Protein AF-G0P1B8-F1 (afdb_monomer_lite)

InterPro domains:
  IPR001841 Zinc finger, RING-type [PF14634] (187-234)
  IPR001841 Zinc finger, RING-type [PS50089] (188-234)
  IPR013083 Zinc finger, RING/FYVE/PHD-type [G3DSA:3.30.40.10] (179-258)

Sequence (269 aa):
MNDTPPFCQSALISSYKNMYILKHERLFRGLKIELKRKKIQNQNAHFECCYTTSMKLLFYVTQSLTHLSVAREEELKRHSIDLDMSCWASYTTKNFKARMETAESEARIAKEAIEADQARVRAEGKREDDLRCWREAQQAEEEAVMRMESVFEQHGALVDRVKKAKDRVREARIDSRRRGPVRSVFKCQICFKKYDFDKENMKPKCLTNCGHICCEKCVKKMTVVDVVECPYCREEIDCPVSYQLKRTGDEDSDTESEGEQEGEGFNSR

Organism: Caenorhabditis brenneri (NCBI:txid135651)

Secondary structure (DSSP, 8-state):
---PPPP-HHHHHHHHHHHHHHHHHHHHHHHHHHHHHHTTT-TTHHHHHHHHHHHHHHHHHHHHHHHHHHHHHHHHHHT-----HHHHHHHHHHHHHHHHHHHHHHHHHHHHHHHHHHHHHHHHHHHHHHHHHHHHHHHHHHHHHHHHHHHHHHHHHHHHHHHHHHHHHHHHHHHHHHT-S--TTSB-TTT-PBP-SSSGGG-EEE-TTT--EEEHHHHHHH-BTTBEE-TTT--EES-------------------------------

Radius of gyration: 62.78 Å; chains: 1; bounding box: 131×50×158 Å

Structure (mmCIF, N/CA/C/O backbone):
data_AF-G0P1B8-F1
#
_entry.id   AF-G0P1B8-F1
#
loop_
_atom_site.group_PDB
_atom_site.id
_atom_site.type_symbol
_atom_site.label_atom_id
_atom_site.label_alt_id
_atom_site.label_comp_id
_atom_site.label_asym_id
_atom_site.label_entity_id
_atom_site.label_seq_id
_atom_site.pdbx_PDB_ins_code
_atom_site.Cartn_x
_atom_site.Cartn_y
_atom_site.Cartn_z
_atom_site.occupancy
_atom_site.B_iso_or_equiv
_atom_site.auth_seq_id
_atom_site.auth_comp_id
_atom_site.auth_asym_id
_atom_site.auth_atom_id
_atom_site.pdbx_PDB_model_num
ATOM 1 N N . MET A 1 1 ? 79.569 18.085 -62.469 1.00 34.94 1 MET A N 1
ATOM 2 C CA . MET A 1 1 ? 78.732 19.298 -62.583 1.00 34.94 1 MET A CA 1
ATOM 3 C C . MET A 1 1 ? 77.288 18.851 -62.478 1.00 34.94 1 MET A C 1
ATOM 5 O O . MET A 1 1 ? 76.986 17.765 -62.941 1.00 34.94 1 MET A O 1
ATOM 9 N N . ASN A 1 2 ? 76.499 19.607 -61.725 1.00 37.81 2 ASN A N 1
ATOM 10 C CA . ASN A 1 2 ? 75.388 19.135 -60.899 1.00 37.81 2 ASN A CA 1
ATOM 11 C C . ASN A 1 2 ? 74.120 18.742 -61.669 1.00 37.81 2 ASN A C 1
ATOM 13 O O . ASN A 1 2 ? 73.559 19.574 -62.375 1.00 37.81 2 ASN A O 1
ATOM 17 N N . ASP A 1 3 ? 73.627 17.535 -61.392 1.00 38.59 3 ASP A N 1
ATOM 18 C CA . ASP A 1 3 ? 72.265 17.094 -61.687 1.00 38.59 3 ASP A CA 1
ATOM 19 C C . ASP A 1 3 ? 71.375 17.328 -60.457 1.00 38.59 3 ASP A C 1
ATOM 21 O O . ASP A 1 3 ? 71.548 16.703 -59.408 1.00 38.59 3 ASP A O 1
ATOM 25 N N . THR A 1 4 ? 70.418 18.247 -60.575 1.00 45.44 4 THR A N 1
ATOM 26 C CA . THR A 1 4 ? 69.332 18.455 -59.606 1.00 45.44 4 THR A CA 1
ATOM 27 C C . THR A 1 4 ? 68.046 17.782 -60.107 1.00 45.44 4 THR A C 1
ATOM 29 O O . THR A 1 4 ? 67.665 17.998 -61.258 1.00 45.44 4 THR A O 1
ATOM 32 N N . PRO A 1 5 ? 67.337 16.993 -59.273 1.00 50.31 5 PRO A N 1
ATOM 33 C CA . PRO A 1 5 ? 66.129 16.280 -59.682 1.00 50.31 5 PRO A CA 1
ATOM 34 C C . PRO A 1 5 ? 64.883 17.188 -59.708 1.00 50.31 5 PRO A C 1
ATOM 36 O O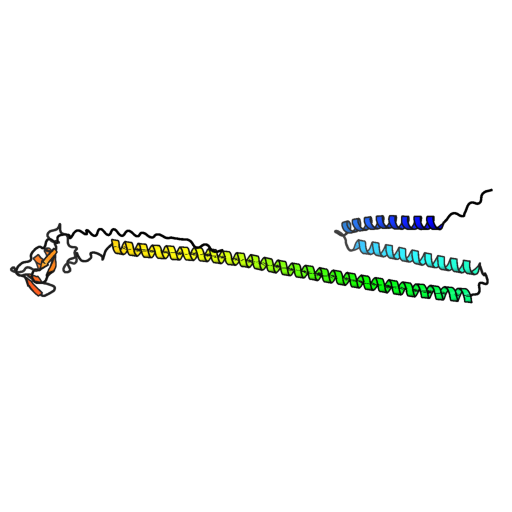 . PRO A 1 5 ? 64.826 18.196 -58.995 1.00 50.31 5 PRO A O 1
ATOM 39 N N . PRO A 1 6 ? 63.856 16.833 -60.504 1.00 50.31 6 PRO A N 1
ATOM 40 C CA . PRO A 1 6 ? 62.679 17.665 -60.708 1.00 50.31 6 PRO A CA 1
ATOM 41 C C . PRO A 1 6 ? 61.796 17.710 -59.454 1.00 50.31 6 PRO A C 1
ATOM 43 O O . PRO A 1 6 ? 61.393 16.692 -58.892 1.00 50.31 6 PRO A O 1
ATOM 46 N N . PHE A 1 7 ? 61.489 18.936 -59.032 1.00 49.06 7 PHE A N 1
ATOM 47 C CA . PHE A 1 7 ? 60.631 19.267 -57.900 1.00 49.06 7 PHE A CA 1
ATOM 48 C C . PHE A 1 7 ? 59.217 18.673 -58.043 1.00 49.06 7 PHE A C 1
ATOM 50 O O . PHE A 1 7 ? 58.539 18.824 -59.060 1.00 49.06 7 PHE A O 1
ATOM 57 N N . CYS A 1 8 ? 58.754 18.031 -56.972 1.00 53.00 8 CYS A N 1
ATOM 58 C CA . CYS A 1 8 ? 57.487 17.313 -56.877 1.00 53.00 8 CYS A CA 1
ATOM 59 C C . CYS A 1 8 ? 56.292 18.285 -56.719 1.00 53.00 8 CYS A C 1
ATOM 61 O O . CYS A 1 8 ? 55.939 18.688 -55.610 1.00 53.00 8 CYS A O 1
ATOM 63 N N . GLN A 1 9 ? 55.640 18.663 -57.825 1.00 51.16 9 GLN A N 1
ATOM 64 C CA . GLN A 1 9 ? 54.434 19.516 -57.822 1.00 51.16 9 GLN A CA 1
ATOM 65 C C . GLN A 1 9 ? 53.212 18.868 -57.132 1.00 51.16 9 GLN A C 1
ATOM 67 O O . GLN A 1 9 ? 52.293 19.568 -56.703 1.00 51.16 9 GLN A O 1
ATOM 72 N N . SER A 1 10 ? 53.199 17.543 -56.957 1.00 53.72 10 SER A N 1
ATOM 73 C CA . SER A 1 10 ? 52.089 16.809 -56.328 1.00 53.72 10 SER A CA 1
ATOM 74 C C . SER A 1 10 ? 51.940 17.102 -54.828 1.00 53.72 10 SER A C 1
ATOM 76 O O . SER A 1 10 ? 50.817 17.166 -54.319 1.00 53.72 10 SER A O 1
ATOM 78 N N . ALA A 1 11 ? 53.047 17.361 -54.123 1.00 55.00 11 ALA A N 1
ATOM 79 C CA . ALA A 1 11 ? 53.038 17.664 -52.692 1.00 55.00 11 ALA A CA 1
ATOM 80 C C . ALA A 1 11 ? 52.443 19.053 -52.392 1.00 55.00 11 ALA A C 1
ATOM 82 O O . ALA A 1 11 ? 51.684 19.216 -51.434 1.00 55.00 11 ALA A O 1
ATOM 83 N N . LEU A 1 12 ? 52.710 20.040 -53.254 1.00 55.81 12 LEU A N 1
ATOM 84 C CA . LEU A 1 12 ? 52.138 21.386 -53.139 1.00 55.81 12 LEU A CA 1
ATOM 85 C C . LEU A 1 12 ? 50.623 21.380 -53.383 1.00 55.81 12 LEU A C 1
ATOM 87 O O . LEU A 1 12 ? 49.881 21.998 -52.623 1.00 55.81 12 LEU A O 1
ATOM 91 N N . ILE A 1 13 ? 50.138 20.617 -54.368 1.00 59.34 13 ILE A N 1
ATOM 92 C CA . ILE A 1 13 ? 48.698 20.515 -54.665 1.00 59.34 13 ILE A CA 1
ATOM 93 C C . ILE A 1 13 ? 47.938 19.815 -53.525 1.00 59.34 13 ILE A C 1
ATOM 95 O O . ILE A 1 13 ? 46.827 20.225 -53.178 1.00 59.34 13 ILE A O 1
ATOM 99 N N . SER A 1 14 ? 48.537 18.796 -52.901 1.00 60.66 14 SER A N 1
ATOM 100 C CA . SER A 1 14 ? 47.944 18.096 -51.752 1.00 60.66 14 SER A CA 1
ATOM 101 C C . SER A 1 14 ? 47.867 18.991 -50.504 1.00 60.66 14 SER A C 1
ATOM 103 O O . SER A 1 14 ? 46.827 19.070 -49.845 1.00 60.66 14 SER A O 1
ATOM 105 N N . SER A 1 15 ? 48.928 19.760 -50.236 1.00 63.50 15 SER A N 1
ATOM 106 C CA . SER A 1 15 ? 48.966 20.728 -49.132 1.00 63.50 15 SER A CA 1
ATOM 107 C C . SER A 1 15 ? 47.925 21.846 -49.303 1.00 63.50 15 SER A C 1
ATOM 109 O O . SER A 1 15 ? 47.177 22.155 -48.371 1.00 63.50 15 SER A O 1
ATOM 111 N N . TYR A 1 16 ? 47.775 22.383 -50.521 1.00 55.84 16 TYR A N 1
ATOM 112 C CA . TYR A 1 16 ? 46.766 23.406 -50.815 1.00 55.84 16 TYR A CA 1
ATOM 113 C C . TYR A 1 16 ? 45.327 22.890 -50.678 1.00 55.84 16 TYR A C 1
ATOM 115 O O . TYR A 1 16 ? 44.480 23.608 -50.143 1.00 55.84 16 TYR A O 1
ATOM 123 N N . LYS A 1 17 ? 45.041 21.646 -51.093 1.00 65.12 17 LYS A N 1
ATOM 124 C CA . LYS A 1 17 ? 43.711 21.032 -50.922 1.00 65.12 17 LYS A CA 1
ATOM 125 C C . LYS A 1 17 ? 43.348 20.854 -49.448 1.00 65.12 17 LYS A C 1
ATOM 127 O O . LYS A 1 17 ? 42.253 21.243 -49.045 1.00 65.12 17 LYS A O 1
ATOM 132 N N . ASN A 1 18 ? 44.273 20.352 -48.633 1.00 61.59 18 ASN A N 1
ATOM 133 C CA . ASN A 1 18 ? 44.024 20.142 -47.205 1.00 61.59 18 ASN A CA 1
ATOM 134 C C . ASN A 1 18 ? 43.862 21.463 -46.442 1.00 61.59 18 ASN A C 1
ATOM 136 O O . ASN A 1 18 ? 42.985 21.577 -45.585 1.00 61.59 18 ASN A O 1
ATOM 140 N N . MET A 1 19 ? 44.627 22.497 -46.802 1.00 71.62 19 MET A N 1
ATOM 141 C CA . MET A 1 19 ? 44.456 23.830 -46.221 1.00 71.62 19 MET A CA 1
ATOM 142 C C . MET A 1 19 ? 43.086 24.440 -46.573 1.00 71.62 19 MET A C 1
ATOM 144 O O . MET A 1 19 ? 42.441 25.036 -45.707 1.00 71.62 19 MET A O 1
ATOM 148 N N . TYR A 1 20 ? 42.610 24.266 -47.813 1.00 57.66 20 TYR A N 1
ATOM 149 C CA . TYR A 1 20 ? 41.294 24.760 -48.235 1.00 57.66 20 TYR A CA 1
ATOM 150 C C . TYR A 1 20 ? 40.147 24.040 -47.515 1.00 57.66 20 TYR A C 1
ATOM 152 O O . TYR A 1 20 ? 39.219 24.692 -47.033 1.00 57.66 20 TYR A O 1
ATOM 160 N N . ILE A 1 21 ? 40.239 22.715 -47.367 1.00 65.56 21 ILE A N 1
ATOM 161 C CA . ILE A 1 21 ? 39.228 21.902 -46.674 1.00 65.56 21 ILE A CA 1
ATOM 162 C C . ILE A 1 21 ? 39.138 22.295 -45.193 1.00 65.56 21 ILE A C 1
ATOM 164 O O . ILE A 1 21 ? 38.051 22.587 -44.694 1.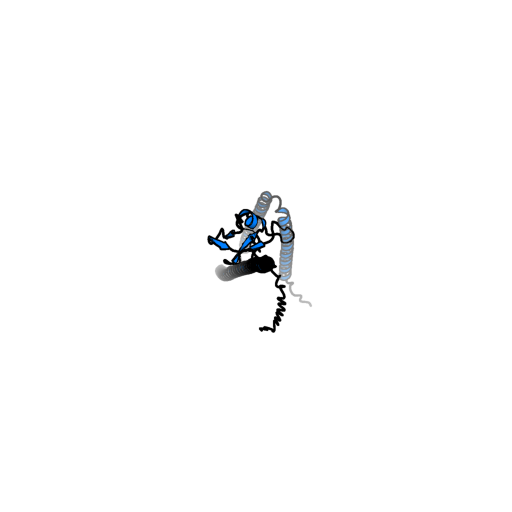00 65.56 21 ILE A O 1
ATOM 168 N N . LEU A 1 22 ? 40.276 22.417 -44.502 1.00 63.75 22 LEU A N 1
ATOM 169 C CA . LEU A 1 22 ? 40.301 22.774 -43.079 1.00 63.75 22 LEU A CA 1
ATOM 170 C C . LEU A 1 22 ? 39.828 24.212 -42.814 1.00 63.75 22 LEU A C 1
ATOM 172 O O . LEU A 1 22 ? 39.180 24.481 -41.796 1.00 63.75 22 LEU A O 1
ATOM 176 N N . LYS A 1 23 ? 40.109 25.146 -43.733 1.00 64.62 23 LYS A N 1
ATOM 177 C CA . LYS A 1 23 ? 39.617 26.528 -43.636 1.00 64.62 23 LYS A CA 1
ATOM 178 C C . LYS A 1 23 ? 38.102 26.596 -43.847 1.00 64.62 23 LYS A C 1
ATOM 180 O O . LYS A 1 23 ? 37.424 27.307 -43.104 1.00 64.62 23 LYS A O 1
ATOM 185 N N . HIS A 1 24 ? 37.561 25.813 -44.782 1.00 59.62 24 HIS A N 1
ATOM 186 C CA . HIS A 1 24 ? 36.116 25.713 -44.981 1.00 59.62 24 HIS A CA 1
ATOM 187 C C . HIS A 1 24 ? 35.411 25.038 -43.800 1.00 59.62 24 HIS A C 1
ATOM 189 O O . HIS A 1 24 ? 34.376 25.534 -43.360 1.00 59.62 24 HIS A O 1
ATOM 195 N N . GLU A 1 25 ? 35.981 23.991 -43.201 1.00 65.81 25 GLU A N 1
ATOM 196 C CA . GLU A 1 25 ? 35.368 23.344 -42.036 1.00 65.81 25 GLU A CA 1
ATOM 197 C C . GLU A 1 25 ? 35.240 24.264 -40.815 1.00 65.81 25 GLU A C 1
ATOM 199 O O . GLU A 1 25 ? 34.224 24.212 -40.116 1.00 65.81 25 GLU A O 1
ATOM 204 N N . ARG A 1 26 ? 36.226 25.134 -40.543 1.00 63.06 26 ARG A N 1
ATOM 205 C CA . ARG A 1 26 ? 36.104 26.121 -39.452 1.00 63.06 26 ARG A CA 1
ATOM 206 C C . ARG A 1 26 ? 35.009 27.145 -39.723 1.00 63.06 26 ARG A C 1
ATOM 208 O O . ARG A 1 26 ? 34.253 27.464 -38.806 1.00 63.06 26 ARG A O 1
ATOM 215 N N . LEU A 1 27 ? 34.891 27.615 -40.965 1.00 61.00 27 LEU A N 1
ATOM 216 C CA . LEU A 1 27 ? 33.822 28.533 -41.365 1.00 61.00 27 LEU A CA 1
ATOM 217 C C . LEU A 1 27 ? 32.445 27.865 -41.228 1.00 61.00 27 LEU A C 1
ATOM 219 O O . LEU A 1 27 ? 31.528 28.468 -40.672 1.00 61.00 27 LEU A O 1
ATOM 223 N N . PHE A 1 28 ? 32.318 26.590 -41.612 1.00 62.19 28 PHE A N 1
ATOM 224 C CA . PHE A 1 28 ? 31.078 25.827 -41.451 1.00 62.19 28 PHE A CA 1
ATOM 225 C C . PHE A 1 28 ? 30.716 25.561 -39.983 1.00 62.19 28 PHE A C 1
ATOM 227 O O . PHE A 1 28 ? 29.541 25.651 -39.624 1.00 62.19 28 PHE A O 1
ATOM 234 N N . ARG A 1 29 ? 31.692 25.285 -39.105 1.00 66.31 29 ARG A N 1
ATOM 235 C CA . ARG A 1 29 ? 31.429 25.123 -37.661 1.00 66.31 29 ARG A CA 1
ATOM 236 C C . ARG A 1 29 ? 30.990 26.438 -37.009 1.00 66.31 29 ARG A C 1
ATOM 238 O O . ARG A 1 29 ? 30.049 26.415 -36.218 1.00 66.31 29 ARG A O 1
ATOM 245 N N . GLY A 1 30 ? 31.593 27.569 -37.384 1.00 64.75 30 GLY A N 1
ATOM 246 C CA . GLY A 1 30 ? 31.177 28.900 -36.920 1.00 64.75 30 GLY A CA 1
ATOM 247 C C . GLY A 1 30 ? 29.750 29.257 -37.350 1.00 64.75 30 GLY A C 1
ATOM 248 O O . GLY A 1 30 ? 28.918 29.608 -36.513 1.00 64.75 30 GLY A O 1
ATOM 249 N N . LEU A 1 31 ? 29.428 29.043 -38.631 1.00 59.50 31 LEU A N 1
ATOM 250 C CA . LEU A 1 31 ? 28.086 29.255 -39.188 1.00 59.50 31 LEU A CA 1
ATOM 251 C C . LEU A 1 31 ? 27.022 28.383 -38.509 1.00 59.50 31 LEU A C 1
ATOM 253 O O . LEU A 1 31 ? 25.917 28.853 -38.253 1.00 59.50 31 LEU A O 1
ATOM 257 N N . LYS A 1 32 ? 27.343 27.131 -38.155 1.00 64.88 32 LYS A N 1
ATOM 258 C CA . LYS A 1 32 ? 26.402 26.214 -37.484 1.00 64.88 32 LYS A CA 1
ATOM 259 C C . LYS A 1 32 ? 26.060 26.662 -36.054 1.00 64.88 32 LYS A C 1
ATOM 261 O O . LYS A 1 32 ? 24.941 26.425 -35.595 1.00 64.88 32 LYS A O 1
ATOM 266 N N . ILE A 1 33 ? 26.995 27.320 -35.363 1.00 66.62 33 ILE A N 1
ATOM 267 C CA . ILE A 1 33 ? 26.791 27.868 -34.012 1.00 66.62 33 ILE A CA 1
ATOM 268 C C . ILE A 1 33 ? 25.970 29.166 -34.071 1.00 66.62 33 ILE A C 1
ATOM 270 O O . ILE A 1 33 ? 25.018 29.315 -33.301 1.00 66.62 33 ILE A O 1
ATOM 274 N N . GLU A 1 34 ? 26.249 30.063 -35.024 1.00 60.72 34 GLU A N 1
ATOM 275 C CA . GLU A 1 34 ? 25.419 31.259 -35.250 1.00 60.72 34 GLU A CA 1
ATOM 276 C C . GLU A 1 34 ? 23.994 30.914 -35.708 1.00 60.72 34 GLU A C 1
ATOM 278 O O . GLU A 1 34 ? 23.029 31.505 -35.219 1.00 60.72 34 GLU A O 1
ATOM 283 N N . LEU A 1 35 ? 23.839 29.914 -36.583 1.00 58.41 35 LEU A N 1
ATOM 284 C CA . LEU A 1 35 ? 22.533 29.427 -37.040 1.00 58.41 35 LEU A CA 1
ATOM 285 C C . LEU A 1 35 ? 21.702 28.844 -35.893 1.00 58.41 35 LEU A C 1
ATOM 287 O O . LEU A 1 35 ? 20.495 29.067 -35.852 1.00 58.41 35 LEU A O 1
ATOM 291 N N . LYS A 1 36 ? 22.323 28.146 -34.929 1.00 63.91 36 LYS A N 1
ATOM 292 C CA . LYS A 1 36 ? 21.621 27.675 -33.721 1.00 63.91 36 LYS A CA 1
ATOM 293 C C . LYS A 1 36 ? 21.178 28.829 -32.817 1.00 63.91 36 LYS A C 1
ATOM 295 O O . LYS A 1 36 ? 20.082 28.753 -32.273 1.00 63.91 36 LYS A O 1
ATOM 300 N N . ARG A 1 37 ? 21.969 29.905 -32.700 1.00 56.44 37 ARG A N 1
ATOM 301 C CA . ARG A 1 37 ? 21.583 31.109 -31.936 1.00 56.44 37 ARG A CA 1
ATOM 302 C C . ARG A 1 37 ? 20.446 31.897 -32.595 1.00 56.44 37 ARG A C 1
ATOM 304 O O . ARG A 1 37 ? 19.572 32.382 -31.888 1.00 56.44 37 ARG A O 1
ATOM 311 N N . LYS A 1 38 ? 20.408 31.990 -33.929 1.00 53.81 38 LYS A N 1
ATOM 312 C CA . LYS A 1 38 ? 19.355 32.722 -34.667 1.00 53.81 38 LYS A CA 1
ATOM 313 C C . LYS A 1 38 ? 18.060 31.919 -34.885 1.00 53.81 38 LYS A C 1
ATOM 315 O O . LYS A 1 38 ? 17.026 32.507 -35.195 1.00 53.81 38 LYS A O 1
ATOM 320 N N . LYS A 1 39 ? 18.068 30.596 -34.653 1.00 50.44 39 LYS A N 1
ATOM 321 C CA . LYS A 1 39 ? 16.894 29.705 -34.801 1.00 50.44 39 LYS A CA 1
ATOM 322 C C . LYS A 1 39 ? 15.760 29.947 -33.791 1.00 50.44 39 LYS A C 1
ATOM 324 O O . LYS A 1 39 ? 14.706 29.329 -33.929 1.00 50.44 39 LYS A O 1
ATOM 329 N N . ILE A 1 40 ? 15.964 30.829 -32.808 1.00 54.34 40 ILE A N 1
ATOM 330 C CA . ILE A 1 40 ? 14.970 31.164 -31.776 1.00 54.34 40 ILE A CA 1
ATOM 331 C C . ILE A 1 40 ? 14.003 32.281 -32.214 1.00 54.34 40 ILE A C 1
ATOM 333 O O . ILE A 1 40 ? 12.960 32.415 -31.590 1.00 54.34 40 ILE A O 1
ATOM 337 N N . GLN A 1 41 ? 14.248 33.035 -33.301 1.00 53.75 41 GLN A N 1
ATOM 338 C CA . GLN A 1 41 ? 13.364 34.178 -33.614 1.00 53.75 41 GLN A CA 1
ATOM 339 C C . GLN A 1 41 ? 12.810 34.331 -35.031 1.00 53.75 41 GLN A C 1
ATOM 341 O O . GLN A 1 41 ? 11.920 35.157 -35.202 1.00 53.75 41 GLN A O 1
ATOM 346 N N . ASN A 1 42 ? 13.225 33.569 -36.047 1.00 57.91 42 ASN A N 1
ATOM 347 C CA . ASN A 1 42 ? 12.537 33.663 -37.344 1.00 57.91 42 ASN A CA 1
ATOM 348 C C . ASN A 1 42 ? 12.857 32.470 -38.259 1.00 57.91 42 ASN A C 1
ATOM 350 O O . ASN A 1 42 ? 13.880 32.464 -38.942 1.00 57.91 42 ASN A O 1
ATOM 354 N N . GLN A 1 43 ? 12.025 31.423 -38.244 1.00 53.06 43 GLN A N 1
ATOM 355 C CA . GLN A 1 43 ? 12.323 30.178 -38.970 1.00 53.06 43 GLN A CA 1
ATOM 356 C C . GLN A 1 43 ? 11.984 30.210 -40.469 1.00 53.06 43 GLN A C 1
ATOM 358 O O . GLN A 1 43 ? 12.509 29.379 -41.204 1.00 53.06 43 GLN A O 1
ATOM 363 N N . ASN A 1 44 ? 11.218 31.190 -40.957 1.00 55.69 44 ASN A N 1
ATOM 364 C CA . ASN A 1 44 ? 10.766 31.174 -42.355 1.00 55.69 44 ASN A CA 1
ATOM 365 C C . ASN A 1 44 ? 11.669 31.981 -43.307 1.00 55.69 44 ASN A C 1
ATOM 367 O O . ASN A 1 44 ? 11.939 31.530 -44.415 1.00 55.69 44 ASN A O 1
ATOM 371 N N . ALA A 1 45 ? 12.245 33.108 -42.874 1.00 56.88 45 ALA A N 1
ATOM 372 C CA . ALA A 1 45 ? 13.052 33.957 -43.766 1.00 56.88 45 ALA A CA 1
ATOM 373 C C . ALA A 1 45 ? 14.456 33.391 -44.083 1.00 56.88 45 ALA A C 1
ATOM 375 O O . ALA A 1 45 ? 15.035 33.676 -45.130 1.00 56.88 45 ALA A O 1
ATOM 376 N N . HIS A 1 46 ? 15.031 32.572 -43.193 1.00 57.00 46 HIS A N 1
ATOM 377 C CA . HIS A 1 46 ? 16.403 32.071 -43.361 1.00 57.00 46 HIS A CA 1
ATOM 378 C C . HIS A 1 46 ? 16.494 30.847 -44.292 1.00 57.00 46 HIS A C 1
ATOM 380 O O . HIS A 1 46 ? 17.565 30.564 -44.835 1.00 57.00 46 HIS A O 1
ATOM 386 N N . PHE A 1 47 ? 15.383 30.126 -44.492 1.00 58.25 47 PHE A N 1
ATOM 387 C CA . PHE A 1 47 ? 15.345 28.937 -45.346 1.00 58.25 47 PHE A CA 1
ATOM 388 C C . PHE A 1 47 ? 15.379 29.314 -46.837 1.00 58.25 47 PHE A C 1
ATOM 390 O O . PHE A 1 47 ? 16.151 28.729 -47.598 1.00 58.25 47 PHE A O 1
ATOM 397 N N . GLU A 1 48 ? 14.653 30.363 -47.240 1.00 61.78 48 GLU A N 1
ATOM 398 C CA . GLU A 1 48 ? 14.656 30.849 -48.630 1.00 61.78 48 GLU A CA 1
ATOM 399 C C . GLU A 1 48 ? 16.010 31.455 -49.048 1.00 61.78 48 GLU A C 1
ATOM 401 O O . GLU A 1 48 ? 16.481 31.239 -50.169 1.00 61.78 48 GLU A O 1
ATOM 406 N N . CYS A 1 49 ? 16.703 32.146 -48.136 1.00 65.88 49 CYS A N 1
ATOM 407 C CA . CYS A 1 49 ? 18.013 32.745 -48.418 1.00 65.88 49 CYS A CA 1
ATOM 408 C C . CYS A 1 49 ? 19.124 31.689 -48.604 1.00 65.88 49 CYS A C 1
ATOM 410 O O . CYS A 1 49 ? 19.938 31.775 -49.530 1.00 65.88 49 CYS A O 1
ATOM 412 N N . CYS A 1 50 ? 19.146 30.641 -47.770 1.00 67.62 50 CYS A N 1
ATOM 413 C CA . CYS A 1 50 ? 20.124 29.561 -47.922 1.00 67.62 50 CYS A CA 1
ATOM 414 C C . CYS A 1 50 ? 19.864 28.721 -49.182 1.00 67.62 50 CYS A C 1
ATOM 416 O O . CYS A 1 50 ? 20.815 28.403 -49.897 1.00 67.62 50 CYS A O 1
ATOM 418 N N . TYR A 1 51 ? 18.602 28.418 -49.503 1.00 71.31 51 TYR A N 1
ATOM 419 C CA . TYR A 1 51 ? 18.263 27.615 -50.682 1.00 71.31 51 TYR A CA 1
ATOM 420 C C . TYR A 1 51 ? 18.622 28.327 -51.997 1.00 71.31 51 TYR A C 1
ATOM 422 O O . TYR A 1 51 ? 19.249 27.741 -52.881 1.00 71.31 51 TYR A O 1
ATOM 430 N N . THR A 1 52 ? 18.315 29.623 -52.106 1.00 76.50 52 THR A N 1
ATOM 431 C CA . THR A 1 52 ? 18.638 30.418 -53.305 1.00 76.50 52 THR A CA 1
ATOM 432 C C . THR A 1 52 ? 20.143 30.570 -53.525 1.00 76.50 52 THR A C 1
ATOM 434 O O . THR A 1 52 ? 20.609 30.516 -54.666 1.00 76.50 52 THR A O 1
ATOM 437 N N . THR A 1 53 ? 20.929 30.696 -52.453 1.00 76.88 53 THR A N 1
ATOM 438 C CA . THR A 1 53 ? 22.393 30.798 -52.549 1.00 76.88 53 THR A CA 1
ATOM 439 C C . THR A 1 53 ? 23.024 29.470 -52.983 1.00 76.88 53 THR A C 1
ATOM 441 O O . THR A 1 53 ? 23.889 29.456 -53.860 1.00 76.88 53 THR A O 1
ATOM 444 N N . SER A 1 54 ? 22.552 28.341 -52.441 1.00 77.50 54 SER A N 1
ATOM 445 C CA . SER A 1 54 ? 23.016 27.006 -52.844 1.00 77.50 54 SER A CA 1
ATOM 446 C C . SER A 1 54 ? 22.676 26.679 -54.302 1.00 77.50 54 SER A C 1
ATOM 448 O O . SER A 1 54 ? 23.525 26.148 -55.017 1.00 77.50 54 SER A O 1
ATOM 450 N N . MET A 1 55 ? 21.485 27.057 -54.779 1.00 83.56 55 MET A N 1
ATOM 451 C CA . MET A 1 55 ? 21.087 26.843 -56.178 1.00 83.56 55 MET A CA 1
ATOM 452 C C . MET A 1 55 ? 21.906 27.695 -57.159 1.00 83.56 55 MET A C 1
ATOM 454 O O . MET A 1 55 ? 22.298 27.205 -58.216 1.00 83.56 55 MET A O 1
ATOM 458 N N . LYS A 1 56 ? 22.251 28.941 -56.799 1.00 84.75 56 LYS A N 1
ATOM 459 C CA . LYS A 1 56 ? 23.140 29.788 -57.618 1.00 84.75 56 LYS A CA 1
ATOM 460 C C . LYS A 1 56 ? 24.556 29.220 -57.718 1.00 84.75 56 LYS A C 1
ATOM 462 O O . LYS A 1 56 ? 25.146 29.254 -58.794 1.00 84.75 56 LYS A O 1
ATOM 467 N N . LEU A 1 57 ? 25.092 28.671 -56.626 1.00 80.06 57 LEU A N 1
ATOM 468 C CA . LEU A 1 57 ? 26.399 28.005 -56.633 1.00 80.06 57 LEU A CA 1
ATOM 469 C C . LEU A 1 57 ? 26.395 26.752 -57.514 1.00 80.06 57 LEU A C 1
ATOM 471 O O . LEU A 1 57 ? 27.314 26.576 -58.308 1.00 80.06 57 LEU A O 1
ATOM 475 N N . LEU A 1 58 ? 25.349 25.923 -57.427 1.00 79.94 58 LEU A N 1
ATOM 476 C CA . LEU A 1 58 ? 25.184 24.768 -58.314 1.00 79.94 58 LEU A CA 1
ATOM 477 C C . LEU A 1 58 ? 25.138 25.195 -59.785 1.00 79.94 58 LEU A C 1
ATOM 479 O O . LEU A 1 58 ? 25.857 24.621 -60.599 1.00 79.94 58 LEU A O 1
ATOM 483 N N . PHE A 1 59 ? 24.382 26.247 -60.108 1.00 87.62 59 PHE A N 1
ATOM 484 C CA . PHE A 1 59 ? 24.319 26.786 -61.466 1.00 87.62 59 PHE A CA 1
ATOM 485 C C . PHE A 1 59 ? 25.700 27.238 -61.975 1.00 87.62 59 PHE A C 1
ATOM 487 O O . PHE A 1 59 ? 26.142 26.794 -63.035 1.00 87.62 59 PHE A O 1
ATOM 494 N N . TYR A 1 60 ? 26.441 28.026 -61.187 1.00 83.25 60 TYR A N 1
ATOM 495 C CA . TYR A 1 60 ? 27.795 28.472 -61.546 1.00 83.25 60 TYR A CA 1
ATOM 496 C C . TYR A 1 60 ? 28.782 27.316 -61.738 1.00 83.25 60 TYR A C 1
ATOM 498 O O . TYR A 1 60 ? 29.602 27.348 -62.660 1.00 83.25 60 TYR A O 1
ATOM 506 N N . VAL A 1 61 ? 28.701 26.279 -60.901 1.00 82.12 61 VAL A N 1
ATOM 507 C CA . VAL A 1 61 ? 29.536 25.080 -61.046 1.00 82.12 61 VAL A CA 1
ATOM 508 C C . VAL A 1 61 ? 29.179 24.334 -62.331 1.00 82.12 61 VAL A C 1
ATOM 510 O O . VAL A 1 61 ? 30.079 23.991 -63.093 1.00 82.12 61 VAL A O 1
ATOM 513 N N . THR A 1 62 ? 27.891 24.147 -62.639 1.00 82.56 62 THR A N 1
ATOM 514 C CA . THR A 1 62 ? 27.471 23.490 -63.891 1.00 82.56 62 THR A CA 1
ATOM 515 C C . THR A 1 62 ? 27.880 24.277 -65.137 1.00 82.56 62 THR A C 1
ATOM 517 O O . THR A 1 62 ? 28.340 23.691 -66.118 1.00 82.56 62 THR A O 1
ATOM 520 N N . GLN A 1 63 ? 27.808 25.608 -65.086 1.00 83.75 63 GLN A N 1
ATOM 521 C CA . GLN A 1 63 ? 28.239 26.472 -66.182 1.00 83.75 63 GLN A CA 1
ATOM 522 C C . GLN A 1 63 ? 29.766 26.427 -66.365 1.00 83.75 63 GLN A C 1
ATOM 524 O O . GLN A 1 63 ? 30.270 26.312 -67.477 1.00 83.75 63 GLN A O 1
ATOM 529 N N . SER A 1 64 ? 30.528 26.417 -65.271 1.00 80.56 64 SER A N 1
ATOM 530 C CA . SER A 1 64 ? 31.991 26.298 -65.337 1.00 80.56 64 SER A CA 1
ATOM 531 C C . SER A 1 64 ? 32.433 24.931 -65.874 1.00 80.56 64 SER A C 1
ATOM 533 O O . SER A 1 64 ? 33.359 24.849 -66.679 1.00 80.56 64 SER A O 1
ATOM 535 N N . LEU A 1 65 ? 31.751 23.849 -65.477 1.00 78.69 65 LEU A N 1
ATOM 536 C CA . LEU A 1 65 ? 32.031 22.496 -65.968 1.00 78.69 65 LEU A CA 1
ATOM 537 C C . LEU A 1 65 ? 31.701 22.339 -67.456 1.00 78.69 65 LEU A C 1
ATOM 539 O O . LEU A 1 65 ? 32.456 21.691 -68.178 1.00 78.69 65 LEU A O 1
ATOM 543 N N . THR A 1 66 ? 30.618 22.958 -67.930 1.00 79.75 66 THR A N 1
ATOM 544 C CA . THR A 1 66 ? 30.277 22.953 -69.361 1.00 79.75 66 THR A CA 1
ATOM 545 C C . THR A 1 66 ? 31.308 23.730 -70.177 1.00 79.75 66 THR A C 1
ATOM 547 O O . THR A 1 66 ? 31.805 23.196 -71.167 1.00 79.75 66 THR A O 1
ATOM 550 N N . HIS A 1 67 ? 31.751 24.907 -69.723 1.00 77.25 67 HIS A N 1
ATOM 551 C CA . HIS A 1 67 ? 32.834 25.640 -70.390 1.00 77.25 67 HIS A CA 1
ATOM 552 C C . HIS A 1 67 ? 34.161 24.867 -70.417 1.00 77.25 67 HIS A C 1
ATOM 554 O O . HIS A 1 67 ? 34.822 24.831 -71.453 1.00 77.25 67 HIS A O 1
ATOM 560 N N . LEU A 1 68 ? 34.528 24.192 -69.322 1.00 75.62 68 LEU A N 1
ATOM 561 C CA . LEU A 1 68 ? 35.712 23.326 -69.292 1.00 75.62 68 LEU A CA 1
ATOM 562 C C . LEU A 1 68 ? 35.575 22.118 -70.229 1.00 75.62 68 LEU A C 1
ATOM 564 O O . LEU A 1 68 ? 36.566 21.705 -70.828 1.00 75.62 68 LEU A O 1
ATOM 568 N N . SER A 1 69 ? 34.369 21.561 -70.383 1.00 74.56 69 SER A N 1
ATOM 569 C CA . SER A 1 69 ? 34.129 20.453 -71.316 1.00 74.56 69 SER A CA 1
ATOM 570 C C . SER A 1 69 ? 34.326 20.877 -72.773 1.00 74.56 69 SER A C 1
ATOM 572 O O . SER A 1 69 ? 35.012 20.174 -73.511 1.00 74.56 69 SER A O 1
ATOM 574 N N . VAL A 1 70 ? 33.833 22.064 -73.149 1.00 75.75 70 VAL A N 1
ATOM 575 C CA . VAL A 1 70 ? 33.974 22.618 -74.505 1.00 75.75 70 VAL A CA 1
ATOM 576 C C . VAL A 1 70 ? 35.430 22.986 -74.794 1.00 75.75 70 VAL A C 1
ATOM 578 O O . VAL A 1 70 ? 35.958 22.616 -75.839 1.00 75.75 70 VAL A O 1
ATOM 581 N N . ALA A 1 71 ? 36.116 23.636 -73.847 1.00 73.88 71 ALA A N 1
ATOM 582 C CA . ALA A 1 71 ? 37.530 23.984 -73.999 1.00 73.88 71 ALA A CA 1
ATOM 583 C C . ALA A 1 71 ? 38.415 22.737 -74.171 1.00 73.88 71 ALA A C 1
ATOM 585 O O . ALA A 1 71 ? 39.300 22.711 -75.025 1.00 73.88 71 ALA A O 1
ATOM 586 N N . ARG A 1 72 ? 38.131 21.667 -73.415 1.00 71.19 72 ARG A N 1
ATOM 587 C CA . ARG A 1 72 ? 38.844 20.390 -73.534 1.00 71.19 72 ARG A CA 1
ATOM 588 C C . ARG A 1 72 ? 38.575 19.700 -74.871 1.00 71.19 72 ARG A C 1
ATOM 590 O O . ARG A 1 72 ? 39.477 19.068 -75.413 1.00 71.19 72 ARG A O 1
ATOM 597 N N . GLU A 1 73 ? 37.359 19.809 -75.402 1.00 71.25 73 GLU A N 1
ATOM 598 C CA . GLU A 1 73 ? 37.004 19.248 -76.707 1.00 71.25 73 GLU A CA 1
ATOM 599 C C . GLU A 1 73 ? 37.721 19.975 -77.858 1.00 71.25 73 GLU A C 1
ATOM 601 O O . GLU A 1 73 ? 38.178 19.334 -78.804 1.00 71.25 73 GLU A O 1
ATOM 606 N N . GLU A 1 74 ? 37.889 21.297 -77.767 1.00 73.25 74 GLU A N 1
ATOM 607 C CA . GLU A 1 74 ? 38.683 22.064 -78.736 1.00 73.25 74 GLU A CA 1
ATOM 608 C C . GLU A 1 74 ? 40.184 21.762 -78.651 1.00 73.25 74 GLU A C 1
ATOM 610 O O . GLU A 1 74 ? 40.857 21.677 -79.679 1.00 73.25 74 GLU A O 1
ATOM 615 N N . GLU A 1 75 ? 40.718 21.569 -77.446 1.00 69.12 75 GLU A N 1
ATOM 616 C CA . GLU A 1 75 ? 42.128 21.222 -77.243 1.00 69.12 75 GLU A CA 1
ATOM 617 C C . GLU A 1 75 ? 42.438 19.800 -77.747 1.00 69.12 75 GLU A C 1
ATOM 619 O O . GLU A 1 75 ? 43.448 19.585 -78.418 1.00 69.12 75 GLU A O 1
ATOM 624 N N . LEU A 1 76 ? 41.506 18.857 -77.557 1.00 63.25 76 LEU A N 1
ATOM 625 C CA . LEU A 1 76 ? 41.553 17.515 -78.155 1.00 63.25 76 LEU A CA 1
ATOM 626 C C . LEU A 1 76 ? 41.518 17.554 -79.691 1.00 63.25 76 LEU A C 1
ATOM 628 O O . LEU A 1 76 ? 42.229 16.784 -80.329 1.00 63.25 76 LEU A O 1
ATOM 632 N N . LYS A 1 77 ? 40.753 18.474 -80.296 1.00 68.50 77 LYS A N 1
ATOM 633 C CA . LYS A 1 77 ? 40.725 18.662 -81.760 1.00 68.50 77 LYS A CA 1
ATOM 634 C C . LYS A 1 77 ? 42.030 19.257 -82.307 1.00 68.50 77 LYS A C 1
ATOM 636 O O . LYS A 1 77 ? 42.416 18.932 -83.426 1.00 68.50 77 LYS A O 1
ATOM 641 N N . ARG A 1 78 ? 42.732 20.103 -81.539 1.00 64.75 78 ARG A N 1
ATOM 642 C CA . ARG A 1 78 ? 44.030 20.692 -81.946 1.00 64.75 78 ARG A CA 1
ATOM 643 C C . ARG A 1 78 ? 45.205 19.729 -81.821 1.00 64.75 78 ARG A C 1
ATOM 645 O O . ARG A 1 78 ? 46.219 19.915 -82.490 1.00 64.75 78 ARG A O 1
ATOM 652 N N . HIS A 1 79 ? 45.089 18.709 -80.982 1.00 58.41 79 HIS A N 1
ATOM 653 C CA . HIS A 1 79 ? 46.093 17.662 -80.825 1.00 58.41 79 HIS A CA 1
ATOM 654 C C . HIS A 1 79 ? 45.585 16.350 -81.417 1.00 58.41 79 HIS A C 1
ATOM 656 O O . HIS A 1 79 ? 45.545 15.337 -80.723 1.00 58.41 79 HIS A O 1
ATOM 662 N N . SER A 1 80 ? 45.229 16.385 -82.711 1.00 48.78 80 SER A N 1
ATOM 663 C CA . SER A 1 80 ? 45.014 15.210 -83.571 1.00 48.78 80 SER A CA 1
ATOM 664 C C . SER A 1 80 ? 46.320 14.422 -83.714 1.00 48.78 80 SER A C 1
ATOM 666 O O . SER A 1 80 ? 46.957 14.383 -84.762 1.00 48.78 80 SER A O 1
ATOM 668 N N . ILE A 1 81 ? 46.757 13.848 -82.604 1.00 57.84 81 ILE A N 1
ATOM 669 C CA . ILE A 1 81 ? 47.682 12.739 -82.560 1.00 57.84 81 ILE A CA 1
ATOM 670 C C . ILE A 1 81 ? 46.811 11.546 -82.938 1.00 57.84 81 ILE A C 1
ATOM 672 O O . ILE A 1 81 ? 45.818 11.289 -82.253 1.00 57.84 81 ILE A O 1
ATOM 676 N N . ASP A 1 82 ? 47.167 10.852 -84.019 1.00 54.69 82 ASP A N 1
ATOM 677 C CA . ASP A 1 82 ? 46.606 9.555 -84.413 1.00 54.69 82 ASP A CA 1
ATOM 678 C C . ASP A 1 82 ? 46.946 8.500 -83.344 1.00 54.69 82 ASP A C 1
ATOM 680 O O . ASP A 1 82 ? 47.727 7.570 -83.544 1.00 54.69 82 ASP A O 1
ATOM 684 N N . LEU A 1 83 ? 46.408 8.680 -82.141 1.00 57.91 83 LEU A N 1
ATOM 685 C CA . LEU A 1 83 ? 46.359 7.650 -81.128 1.00 57.91 83 LEU A CA 1
ATOM 686 C C . LEU A 1 83 ? 45.268 6.690 -81.565 1.00 57.91 83 LEU A C 1
ATOM 688 O O . LEU A 1 83 ? 44.104 7.068 -81.690 1.00 57.91 83 LEU A O 1
ATOM 692 N N . ASP A 1 84 ? 45.674 5.446 -81.786 1.00 62.31 84 ASP A N 1
ATOM 693 C CA . ASP A 1 84 ? 44.807 4.322 -82.092 1.00 62.31 84 ASP A CA 1
ATOM 694 C C . ASP A 1 84 ? 43.595 4.307 -81.139 1.00 62.31 84 ASP A C 1
ATOM 696 O O . ASP A 1 84 ? 43.682 3.946 -79.958 1.00 62.31 84 ASP A O 1
ATOM 700 N N . MET A 1 85 ? 42.452 4.756 -81.669 1.00 64.50 85 MET A N 1
ATOM 701 C CA . MET A 1 85 ? 41.177 4.904 -80.964 1.00 64.50 85 MET A CA 1
ATOM 702 C C . MET A 1 85 ? 40.740 3.602 -80.283 1.00 64.50 85 MET A C 1
ATOM 704 O O . MET A 1 85 ? 40.029 3.640 -79.274 1.00 64.50 85 MET A O 1
ATOM 708 N N . SER A 1 86 ? 41.205 2.452 -80.783 1.00 71.75 86 SER A N 1
ATOM 709 C CA . SER A 1 86 ? 40.912 1.143 -80.205 1.00 71.75 86 SER A CA 1
ATOM 710 C C . SER A 1 86 ? 41.575 0.942 -78.832 1.00 71.75 86 SER A C 1
ATOM 712 O O . SER A 1 86 ? 40.948 0.416 -77.905 1.00 71.75 86 SER A O 1
ATOM 714 N N . CYS A 1 87 ? 42.802 1.439 -78.643 1.00 70.62 87 CYS A N 1
ATOM 715 C CA . CYS A 1 87 ? 43.541 1.313 -77.387 1.00 70.62 87 CYS A CA 1
ATOM 716 C C . CYS A 1 87 ? 42.942 2.213 -76.292 1.00 70.62 87 CYS A C 1
ATOM 718 O O . CYS A 1 87 ? 42.760 1.788 -75.147 1.00 70.62 87 CYS A O 1
ATOM 720 N N . TRP A 1 88 ? 42.531 3.433 -76.654 1.00 74.75 88 TRP A N 1
ATOM 721 C CA . TRP A 1 88 ? 41.890 4.367 -75.723 1.00 74.75 88 TRP A CA 1
ATOM 722 C C . TRP A 1 88 ? 40.482 3.915 -75.301 1.00 74.75 88 TRP A C 1
ATOM 724 O O . TRP A 1 88 ? 40.133 3.987 -74.118 1.00 74.75 88 TRP A O 1
ATOM 734 N N . ALA A 1 89 ? 39.688 3.366 -76.226 1.00 76.75 89 ALA A N 1
ATOM 735 C CA . ALA A 1 89 ? 38.387 2.772 -75.906 1.00 76.75 89 ALA A CA 1
ATOM 736 C C . ALA A 1 89 ? 38.522 1.564 -74.953 1.00 76.75 89 ALA A C 1
ATOM 738 O O . ALA A 1 89 ? 37.767 1.428 -73.986 1.00 76.75 89 ALA A O 1
ATOM 739 N N . SER A 1 90 ? 39.534 0.715 -75.159 1.00 80.88 90 SER A N 1
ATOM 740 C CA . SER A 1 90 ? 39.830 -0.417 -74.266 1.00 80.88 90 SER A CA 1
ATOM 741 C C . SER A 1 90 ? 40.275 0.040 -72.868 1.00 80.88 90 SER A C 1
ATOM 743 O O . SER A 1 90 ? 39.839 -0.504 -71.852 1.00 80.88 90 SER A O 1
ATOM 745 N N . TYR A 1 91 ? 41.101 1.087 -72.781 1.00 77.56 91 TYR A N 1
ATOM 746 C CA . TYR A 1 91 ? 41.552 1.640 -71.502 1.00 77.56 91 TYR A CA 1
ATOM 747 C C . TYR A 1 91 ? 40.413 2.309 -70.713 1.00 77.56 91 TYR A C 1
ATOM 749 O O . TYR A 1 91 ? 40.284 2.107 -69.503 1.00 77.56 91 TYR A O 1
ATOM 757 N N . THR A 1 92 ? 39.560 3.089 -71.379 1.00 84.94 92 THR A N 1
ATOM 758 C CA . THR A 1 92 ? 38.441 3.793 -70.728 1.00 84.94 92 THR A CA 1
ATOM 759 C C . THR A 1 92 ? 37.368 2.831 -70.225 1.00 84.94 92 THR A C 1
ATOM 761 O O . THR A 1 92 ? 36.908 2.986 -69.094 1.00 84.94 92 THR A O 1
ATOM 764 N N . THR A 1 93 ? 37.033 1.791 -70.992 1.00 86.12 93 THR A N 1
ATOM 765 C CA . THR A 1 93 ? 36.064 0.760 -70.576 1.0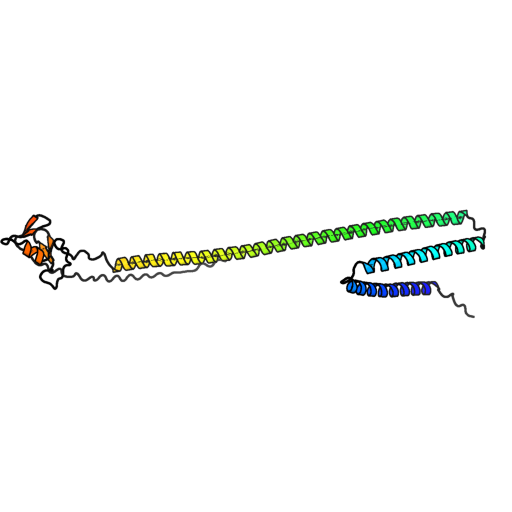0 86.12 93 THR A CA 1
ATOM 766 C C . THR A 1 93 ? 36.556 -0.057 -69.381 1.00 86.12 93 THR A C 1
ATOM 768 O O . THR A 1 93 ? 35.800 -0.251 -68.427 1.00 86.12 93 THR A O 1
ATOM 771 N N . LYS A 1 94 ? 37.832 -0.472 -69.361 1.00 87.19 94 LYS A N 1
ATOM 772 C CA . LYS A 1 94 ? 38.424 -1.189 -68.215 1.00 87.19 94 LYS A CA 1
ATOM 773 C C . LYS A 1 94 ? 38.450 -0.340 -66.944 1.00 87.19 94 LYS A C 1
ATOM 775 O O . LYS A 1 94 ? 38.046 -0.816 -65.886 1.00 87.19 94 LYS A O 1
ATOM 780 N N . ASN A 1 95 ? 38.867 0.923 -67.045 1.00 90.38 95 ASN A N 1
ATOM 781 C CA . ASN A 1 95 ? 38.881 1.824 -65.891 1.00 90.38 95 ASN A CA 1
ATOM 782 C C . ASN A 1 95 ? 37.475 2.171 -65.404 1.00 90.38 95 ASN A C 1
ATOM 784 O O . ASN A 1 95 ? 37.257 2.274 -64.200 1.00 90.38 95 ASN A O 1
ATOM 788 N N . PHE A 1 96 ? 36.516 2.343 -66.315 1.00 89.62 96 PHE A N 1
ATOM 789 C CA . PHE A 1 96 ? 35.126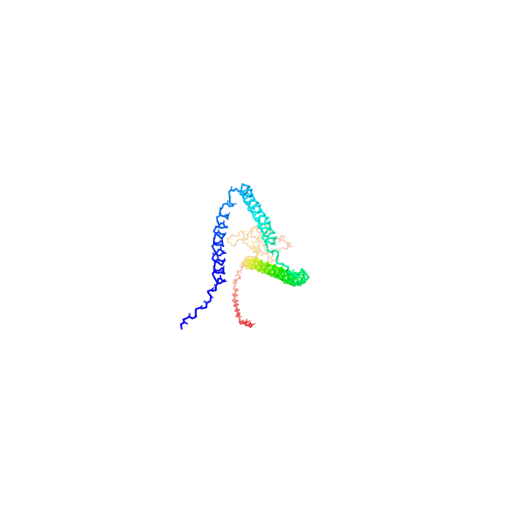 2.564 -65.936 1.00 89.62 96 PHE A CA 1
ATOM 790 C C . PHE A 1 96 ? 34.574 1.362 -65.171 1.00 89.62 96 PHE A C 1
ATOM 792 O O . PHE A 1 96 ? 34.024 1.540 -64.089 1.00 89.62 96 PHE A O 1
ATOM 799 N N . LYS A 1 97 ? 34.807 0.143 -65.674 1.00 94.00 97 LYS A N 1
ATOM 800 C CA . LYS A 1 97 ? 34.390 -1.087 -64.997 1.00 94.00 97 LYS A CA 1
ATOM 801 C C . LYS A 1 97 ? 34.991 -1.197 -63.591 1.00 94.00 97 LYS A C 1
ATOM 803 O O . LYS A 1 97 ? 34.243 -1.370 -62.638 1.00 94.00 97 LYS A O 1
ATOM 808 N N . ALA A 1 98 ? 36.301 -0.989 -63.445 1.00 93.75 98 ALA A N 1
ATOM 809 C CA . ALA A 1 98 ? 36.968 -1.030 -62.139 1.00 93.75 98 ALA A CA 1
ATOM 810 C C . ALA A 1 98 ? 36.421 0.025 -61.155 1.00 93.75 98 ALA A C 1
ATOM 812 O O . ALA A 1 98 ? 36.262 -0.239 -59.962 1.00 93.75 98 ALA A O 1
ATOM 813 N N . ARG A 1 99 ? 36.097 1.229 -61.646 1.00 93.94 99 ARG A N 1
ATOM 814 C CA . ARG A 1 99 ? 35.487 2.290 -60.829 1.00 93.94 99 ARG A CA 1
ATOM 815 C C . ARG A 1 99 ? 34.052 1.966 -60.430 1.00 93.94 99 ARG A C 1
ATOM 817 O O . ARG A 1 99 ? 33.683 2.280 -59.306 1.00 93.94 99 ARG A O 1
ATOM 824 N N . MET A 1 100 ? 33.272 1.346 -61.314 1.00 93.44 100 MET A N 1
ATOM 825 C CA . MET A 1 100 ? 31.922 0.880 -60.991 1.00 93.44 100 MET A CA 1
ATOM 826 C C . MET A 1 100 ? 31.962 -0.227 -59.937 1.00 93.44 100 MET A C 1
ATOM 828 O O . MET A 1 100 ? 31.264 -0.117 -58.939 1.00 93.44 100 MET A O 1
ATOM 832 N N . GLU A 1 101 ? 32.846 -1.217 -60.085 1.00 96.06 101 GLU A N 1
ATOM 833 C CA . GLU A 1 101 ? 33.034 -2.286 -59.091 1.00 96.06 101 GLU A CA 1
ATOM 834 C C . GLU A 1 101 ? 33.469 -1.721 -57.727 1.00 96.06 101 GLU A C 1
ATOM 836 O O . GLU A 1 101 ? 32.968 -2.137 -56.681 1.00 96.06 101 GLU A O 1
ATOM 841 N N . THR A 1 102 ? 34.352 -0.715 -57.724 1.00 95.94 102 THR A N 1
ATOM 842 C CA . THR A 1 102 ? 34.771 -0.032 -56.491 1.00 95.94 102 THR A CA 1
ATOM 843 C C . THR A 1 102 ? 33.604 0.740 -55.872 1.00 95.94 102 THR A C 1
ATOM 845 O O . THR A 1 102 ? 33.330 0.565 -54.689 1.00 95.94 102 THR A O 1
ATOM 848 N N . ALA A 1 103 ? 32.862 1.521 -56.663 1.00 95.31 103 ALA A N 1
ATOM 849 C CA . ALA A 1 103 ? 31.702 2.277 -56.191 1.00 95.31 103 ALA A CA 1
ATOM 850 C C . ALA A 1 103 ? 30.590 1.365 -55.643 1.00 95.31 103 ALA A C 1
ATOM 852 O O . ALA A 1 103 ? 29.988 1.677 -54.619 1.00 95.31 103 ALA A O 1
ATOM 853 N N . GLU A 1 104 ? 30.337 0.218 -56.277 1.00 96.75 104 GLU A N 1
ATOM 854 C CA . GLU A 1 104 ? 29.396 -0.791 -55.779 1.00 96.75 104 GLU A CA 1
ATOM 855 C C . GLU A 1 104 ? 29.870 -1.400 -54.456 1.00 96.75 104 GLU A C 1
ATOM 857 O O . GLU A 1 104 ? 29.074 -1.569 -53.528 1.00 96.75 104 GLU A O 1
ATOM 862 N N . SER A 1 105 ? 31.171 -1.684 -54.329 1.00 97.50 105 SER A N 1
ATOM 863 C CA . SER A 1 105 ? 31.741 -2.189 -53.078 1.00 97.50 105 SER A CA 1
ATOM 864 C C . SER A 1 105 ? 31.651 -1.160 -51.943 1.00 97.50 105 SER A C 1
ATOM 866 O O . SER A 1 105 ? 31.248 -1.511 -50.833 1.00 97.50 105 SER A O 1
ATOM 868 N N . GLU A 1 106 ? 31.927 0.115 -52.229 1.00 96.69 106 GLU A N 1
ATOM 869 C CA . GLU A 1 106 ? 31.797 1.227 -51.284 1.00 96.69 106 GLU A CA 1
ATOM 870 C C . GLU A 1 106 ? 30.335 1.435 -50.876 1.00 96.69 106 GLU A C 1
ATOM 872 O O . GLU A 1 106 ? 30.043 1.602 -49.691 1.00 96.69 106 GLU A O 1
ATOM 877 N N . ALA A 1 107 ? 29.399 1.355 -51.827 1.00 96.44 107 ALA A N 1
ATOM 878 C CA . ALA A 1 107 ? 27.969 1.449 -51.553 1.00 96.44 107 ALA A CA 1
ATOM 879 C C . ALA A 1 107 ? 27.480 0.304 -50.654 1.00 96.44 107 ALA A C 1
ATOM 881 O O . ALA A 1 107 ? 26.671 0.534 -49.752 1.00 96.44 107 ALA A O 1
ATOM 882 N N . ARG A 1 108 ? 27.992 -0.920 -50.848 1.00 97.69 108 ARG A N 1
ATOM 883 C CA . ARG A 1 108 ? 27.674 -2.062 -49.979 1.00 97.69 108 ARG A CA 1
ATOM 884 C C . ARG A 1 108 ? 28.197 -1.853 -48.558 1.00 97.69 108 ARG A C 1
ATOM 886 O O . ARG A 1 108 ? 27.424 -2.003 -47.617 1.00 97.69 108 ARG A O 1
ATOM 893 N N . ILE A 1 109 ? 29.455 -1.432 -48.405 1.00 96.94 109 ILE A N 1
ATOM 894 C CA . ILE A 1 109 ? 30.052 -1.131 -47.091 1.00 96.94 109 ILE A CA 1
ATOM 895 C C . ILE A 1 109 ? 29.273 -0.011 -46.388 1.00 96.94 109 ILE A C 1
ATOM 897 O O . ILE A 1 109 ? 28.970 -0.111 -45.201 1.00 96.94 109 ILE A O 1
ATOM 901 N N . ALA A 1 110 ? 28.901 1.046 -47.116 1.00 96.88 110 ALA A N 1
ATOM 902 C CA . ALA A 1 110 ? 28.113 2.144 -46.566 1.00 96.88 110 ALA A CA 1
ATOM 903 C C . ALA A 1 110 ? 26.726 1.679 -46.097 1.00 96.88 110 ALA A C 1
ATOM 905 O O . ALA A 1 110 ? 26.271 2.082 -45.026 1.00 96.88 110 ALA A O 1
ATOM 906 N N . LYS A 1 111 ? 26.064 0.804 -46.865 1.00 98.00 111 LYS A N 1
ATOM 907 C CA . LYS A 1 111 ? 24.774 0.220 -46.483 1.00 98.00 111 LYS A CA 1
ATOM 908 C C . LYS A 1 111 ? 24.893 -0.625 -45.210 1.00 98.00 111 LYS A C 1
ATOM 910 O O . LYS A 1 111 ? 24.113 -0.419 -44.285 1.00 98.00 111 LYS A O 1
ATOM 915 N N . GLU A 1 112 ? 25.885 -1.511 -45.139 1.00 98.19 112 GLU A N 1
ATOM 916 C CA . GLU A 1 112 ? 26.152 -2.339 -43.954 1.00 98.19 112 GLU A CA 1
ATOM 917 C C . GLU A 1 112 ? 26.453 -1.478 -42.717 1.00 98.19 112 GLU A C 1
ATOM 919 O O . GLU A 1 112 ? 25.939 -1.748 -41.633 1.00 98.19 112 GLU A O 1
ATOM 924 N N . ALA A 1 113 ? 27.214 -0.389 -42.874 1.00 98.00 113 ALA A N 1
ATOM 925 C CA . ALA A 1 113 ? 27.500 0.545 -41.787 1.00 98.00 113 ALA A CA 1
ATOM 926 C C . ALA A 1 113 ? 26.236 1.258 -41.269 1.00 98.00 113 ALA A C 1
ATOM 928 O O . ALA A 1 113 ? 26.066 1.402 -40.058 1.00 98.00 113 ALA A O 1
ATOM 929 N N . ILE A 1 114 ? 25.331 1.675 -42.164 1.00 97.56 114 ILE A N 1
ATOM 930 C CA . ILE A 1 114 ? 24.048 2.290 -41.784 1.00 97.56 114 ILE A CA 1
ATOM 931 C C . ILE A 1 114 ? 23.158 1.278 -41.055 1.00 97.56 114 ILE A C 1
ATOM 933 O O . ILE A 1 114 ? 22.560 1.610 -40.032 1.00 97.56 114 ILE A O 1
ATOM 937 N N . GLU A 1 115 ? 23.067 0.044 -41.553 1.00 98.25 115 GLU A N 1
ATOM 938 C CA . GLU A 1 115 ? 22.279 -1.014 -40.911 1.00 98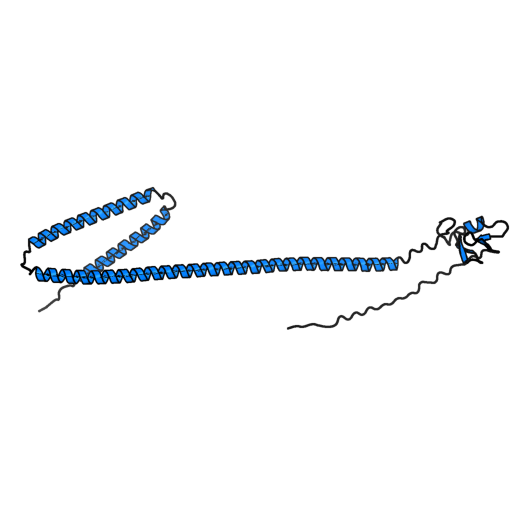.25 115 GLU A CA 1
ATOM 939 C C . GLU A 1 115 ? 22.831 -1.368 -39.521 1.00 98.25 115 GLU A C 1
ATOM 941 O O . GLU A 1 115 ? 22.056 -1.512 -38.572 1.00 98.25 115 GLU A O 1
ATOM 946 N N . ALA A 1 116 ? 24.158 -1.427 -39.368 1.00 97.94 116 ALA A N 1
ATOM 947 C CA . ALA A 1 116 ? 24.812 -1.647 -38.081 1.00 97.94 116 ALA A CA 1
ATOM 948 C C . ALA A 1 116 ? 24.547 -0.504 -37.084 1.00 97.94 116 ALA A C 1
ATOM 950 O O . ALA A 1 116 ? 24.243 -0.761 -35.916 1.00 97.94 116 ALA A O 1
ATOM 951 N N . ASP A 1 117 ? 24.601 0.755 -37.530 1.00 97.44 117 ASP A N 1
ATOM 952 C CA . ASP A 1 117 ? 24.294 1.911 -36.681 1.00 97.44 117 ASP A CA 1
ATOM 953 C C . ASP A 1 117 ? 22.823 1.917 -36.238 1.00 97.44 117 ASP A C 1
ATOM 955 O O . ASP A 1 117 ? 22.522 2.082 -35.055 1.00 97.44 117 ASP A O 1
ATOM 959 N N . GLN A 1 118 ? 21.896 1.621 -37.154 1.00 97.94 118 GLN A N 1
ATOM 960 C CA . GLN A 1 118 ? 20.481 1.469 -36.813 1.00 97.94 118 GLN A CA 1
ATOM 961 C C . GLN A 1 118 ? 20.246 0.331 -35.815 1.00 97.94 118 GLN A C 1
ATOM 963 O O . GLN A 1 118 ? 19.427 0.472 -34.905 1.00 97.94 118 GLN A O 1
ATOM 968 N N . ALA A 1 119 ? 20.945 -0.797 -35.965 1.00 98.00 119 ALA A N 1
ATOM 969 C CA . ALA A 1 119 ? 20.860 -1.904 -35.019 1.00 98.00 119 ALA A CA 1
ATOM 970 C C . ALA A 1 119 ? 21.358 -1.493 -33.625 1.00 98.00 119 ALA A C 1
ATOM 972 O O . ALA A 1 119 ? 20.706 -1.820 -32.630 1.00 98.00 119 ALA A O 1
ATOM 973 N N . ARG A 1 120 ? 22.449 -0.719 -33.548 1.00 97.88 120 ARG A N 1
ATOM 974 C CA . ARG A 1 120 ? 22.959 -0.157 -32.290 1.00 97.88 120 ARG A CA 1
ATOM 975 C C . ARG A 1 120 ? 21.940 0.767 -31.626 1.00 97.88 120 ARG A C 1
ATOM 977 O O . ARG A 1 120 ? 21.626 0.552 -30.462 1.00 97.88 120 ARG A O 1
ATOM 984 N N . VAL A 1 121 ? 21.364 1.716 -32.365 1.00 96.75 121 VAL A N 1
ATOM 985 C CA . VAL A 1 121 ? 20.344 2.639 -31.831 1.00 96.75 121 VAL A CA 1
ATOM 986 C C . VAL A 1 121 ? 19.117 1.878 -31.316 1.00 96.75 121 VAL A C 1
ATOM 988 O O . VAL A 1 121 ? 18.604 2.181 -30.243 1.00 96.75 121 VAL A O 1
ATOM 991 N N . ARG A 1 122 ? 18.661 0.838 -32.030 1.00 96.00 122 ARG A N 1
ATOM 992 C CA . ARG A 1 122 ? 17.557 -0.017 -31.551 1.00 96.00 122 ARG A CA 1
ATOM 993 C C . ARG A 1 122 ? 17.926 -0.780 -30.278 1.00 96.00 122 ARG A C 1
ATOM 995 O O . ARG A 1 122 ? 17.070 -0.963 -29.419 1.00 96.00 122 ARG A O 1
ATOM 1002 N N . ALA A 1 123 ? 19.166 -1.254 -30.161 1.00 95.94 123 ALA A N 1
ATOM 1003 C CA . ALA A 1 123 ? 19.638 -1.942 -28.963 1.00 95.94 123 ALA A CA 1
ATOM 1004 C C . ALA A 1 123 ? 19.761 -0.989 -27.762 1.00 95.94 123 ALA A C 1
ATOM 1006 O O . ALA A 1 123 ? 19.402 -1.370 -26.652 1.00 95.94 123 ALA A O 1
ATOM 1007 N N . GLU A 1 124 ? 20.221 0.244 -27.982 1.00 96.12 124 GLU A N 1
ATOM 1008 C CA . GLU A 1 124 ? 20.261 1.296 -26.959 1.00 96.12 124 GLU A CA 1
ATOM 1009 C C . GLU A 1 124 ? 18.851 1.681 -26.499 1.00 96.12 124 GLU A C 1
ATOM 1011 O O . GLU A 1 124 ? 18.604 1.703 -25.298 1.00 96.12 124 GLU A O 1
ATOM 1016 N N . GLY A 1 125 ? 17.902 1.855 -27.427 1.00 95.88 125 GLY A N 1
ATOM 1017 C CA . GLY A 1 125 ? 16.502 2.128 -27.084 1.00 95.88 125 GLY A CA 1
ATOM 1018 C C . GLY A 1 125 ? 15.876 1.033 -26.215 1.00 95.88 125 GLY A C 1
ATOM 1019 O O . GLY A 1 125 ? 15.274 1.329 -25.190 1.00 95.88 125 GLY A O 1
ATOM 1020 N N . LYS A 1 126 ? 16.110 -0.246 -26.548 1.00 95.38 126 LYS A N 1
ATOM 1021 C CA . LYS A 1 126 ? 15.658 -1.368 -25.704 1.00 95.38 126 LYS A CA 1
ATOM 1022 C C . LYS A 1 126 ? 16.249 -1.315 -24.295 1.00 95.38 126 LYS A C 1
ATOM 1024 O O . LYS A 1 126 ? 15.526 -1.523 -23.332 1.00 95.38 126 LYS A O 1
ATOM 1029 N N . ARG A 1 127 ? 17.541 -0.993 -24.163 1.00 95.62 127 ARG A N 1
ATOM 1030 C CA . ARG A 1 127 ? 18.180 -0.842 -22.845 1.00 95.62 127 ARG A CA 1
ATOM 1031 C C . ARG A 1 127 ? 17.572 0.303 -22.038 1.00 95.62 127 ARG A C 1
ATOM 1033 O O . ARG A 1 127 ? 17.437 0.172 -20.827 1.00 95.62 127 ARG A O 1
ATOM 1040 N N . GLU A 1 128 ? 17.227 1.419 -22.676 1.00 95.62 128 GLU A N 1
ATOM 1041 C CA . GLU A 1 128 ? 16.557 2.535 -21.998 1.00 95.62 128 GLU A CA 1
ATOM 1042 C C . GLU A 1 128 ? 15.151 2.160 -21.517 1.00 95.62 128 GLU A C 1
ATOM 1044 O O . GLU A 1 128 ? 14.776 2.532 -20.402 1.00 95.62 128 GLU A O 1
ATOM 1049 N N . ASP A 1 129 ? 14.400 1.402 -22.317 1.00 95.69 129 ASP A N 1
ATOM 1050 C CA . ASP A 1 129 ? 13.081 0.891 -21.939 1.00 95.69 129 ASP A CA 1
ATOM 1051 C C . ASP A 1 129 ? 13.174 -0.123 -20.788 1.00 95.69 129 ASP A C 1
ATOM 1053 O O . ASP A 1 129 ? 12.429 -0.006 -19.814 1.00 95.69 129 ASP A O 1
ATOM 1057 N N . ASP A 1 130 ? 14.147 -1.039 -20.824 1.00 96.19 130 ASP A N 1
ATOM 1058 C CA . ASP A 1 130 ? 14.416 -1.978 -19.727 1.00 96.19 130 ASP A CA 1
ATOM 1059 C C . ASP A 1 130 ? 14.778 -1.228 -18.428 1.00 96.19 130 ASP A C 1
ATOM 1061 O O . ASP A 1 130 ? 14.252 -1.526 -17.354 1.00 96.19 130 ASP A O 1
ATOM 1065 N N . LEU A 1 131 ? 15.625 -0.192 -18.514 1.00 97.19 131 LEU A N 1
ATOM 1066 C CA . LEU A 1 131 ? 15.985 0.664 -17.374 1.00 97.19 131 LEU A CA 1
ATOM 1067 C C . LEU A 1 131 ? 14.810 1.503 -16.857 1.00 97.19 131 LEU A C 1
ATOM 1069 O O . LEU A 1 131 ? 14.770 1.860 -15.677 1.00 97.19 131 LEU A O 1
ATOM 1073 N N . ARG A 1 132 ? 13.873 1.888 -17.726 1.00 97.94 132 ARG A N 1
ATOM 1074 C CA . ARG A 1 132 ? 12.633 2.559 -17.321 1.00 97.94 132 ARG A CA 1
ATOM 1075 C C . ARG A 1 132 ? 11.740 1.589 -16.552 1.00 97.94 132 ARG A C 1
ATOM 1077 O O . ARG A 1 132 ? 11.354 1.916 -15.436 1.00 97.94 132 ARG A O 1
ATOM 1084 N N . CYS A 1 133 ? 11.506 0.398 -17.101 1.00 97.81 133 CYS A N 1
ATOM 1085 C CA . CYS A 1 133 ? 10.713 -0.650 -16.462 1.00 97.81 133 CYS A CA 1
ATOM 1086 C C . CYS A 1 133 ? 11.280 -1.030 -15.086 1.00 97.81 133 CYS A C 1
ATOM 1088 O O . CYS A 1 133 ? 10.538 -1.122 -14.112 1.00 97.81 133 CYS A O 1
ATOM 1090 N N . TRP A 1 134 ? 12.606 -1.155 -14.972 1.00 98.25 134 TRP A N 1
ATOM 1091 C CA . TRP A 1 134 ? 13.266 -1.432 -13.696 1.00 98.25 134 TRP A CA 1
ATOM 1092 C C . TRP A 1 134 ? 13.060 -0.315 -12.656 1.00 98.25 134 TRP A C 1
ATOM 1094 O O . TRP A 1 134 ? 12.764 -0.604 -11.500 1.00 98.25 134 TRP A O 1
ATOM 1104 N N . ARG A 1 135 ? 13.149 0.962 -13.056 1.00 98.19 135 ARG A N 1
ATOM 1105 C CA . ARG A 1 135 ? 12.895 2.099 -12.149 1.00 98.19 135 ARG A CA 1
ATOM 1106 C C . ARG A 1 135 ? 11.443 2.168 -11.686 1.00 98.19 135 ARG A C 1
ATOM 1108 O O . ARG A 1 135 ? 11.195 2.450 -10.521 1.00 98.19 135 ARG A O 1
ATOM 1115 N N . GLU A 1 136 ? 10.498 1.908 -12.585 1.00 97.44 136 GLU A N 1
ATOM 1116 C CA . GLU A 1 136 ? 9.072 1.851 -12.246 1.00 97.44 136 GLU A CA 1
ATOM 1117 C C . GLU A 1 136 ? 8.779 0.707 -11.266 1.00 97.44 136 GLU A C 1
ATOM 1119 O O . GLU A 1 136 ? 8.034 0.899 -10.307 1.00 97.44 136 GLU A O 1
ATOM 1124 N N . ALA A 1 137 ? 9.411 -0.457 -11.456 1.00 97.38 137 ALA A N 1
ATOM 1125 C CA . ALA A 1 137 ? 9.309 -1.573 -10.521 1.00 97.38 137 ALA A CA 1
ATOM 1126 C C . ALA A 1 137 ? 9.867 -1.210 -9.134 1.00 97.38 137 ALA A C 1
ATOM 1128 O O . ALA A 1 137 ? 9.189 -1.431 -8.135 1.00 97.38 137 ALA A O 1
ATOM 1129 N N . GLN A 1 138 ? 11.046 -0.583 -9.071 1.00 97.94 138 GLN A N 1
ATOM 1130 C CA . GLN A 1 138 ? 11.634 -0.139 -7.804 1.00 97.94 138 GLN A CA 1
ATOM 1131 C C . GLN A 1 138 ? 10.745 0.894 -7.092 1.00 97.94 138 GLN A C 1
ATOM 1133 O O . GLN A 1 138 ? 10.506 0.789 -5.892 1.00 97.94 138 GLN A O 1
ATOM 1138 N N . GLN A 1 139 ? 10.199 1.864 -7.828 1.00 98.12 139 GLN A N 1
ATOM 1139 C CA . GLN A 1 139 ? 9.277 2.844 -7.257 1.00 98.12 139 GLN A CA 1
ATOM 1140 C C . GLN A 1 139 ? 8.008 2.169 -6.711 1.00 98.12 139 GLN A C 1
ATOM 1142 O O . GLN A 1 139 ? 7.530 2.526 -5.635 1.00 98.12 139 GLN A O 1
ATOM 1147 N N . ALA A 1 140 ? 7.471 1.172 -7.418 1.00 97.50 140 ALA A N 1
ATOM 1148 C CA . ALA A 1 140 ? 6.320 0.410 -6.945 1.00 97.50 140 ALA A CA 1
ATOM 1149 C C . ALA A 1 140 ? 6.634 -0.398 -5.670 1.00 97.50 140 ALA A C 1
ATOM 1151 O O . ALA A 1 140 ? 5.777 -0.494 -4.790 1.00 97.50 140 ALA A O 1
ATOM 1152 N N . GLU A 1 141 ? 7.846 -0.949 -5.546 1.00 97.50 141 GLU A N 1
ATOM 1153 C CA . GLU A 1 141 ? 8.316 -1.608 -4.320 1.00 97.50 141 GLU A CA 1
ATOM 1154 C C . GLU A 1 141 ? 8.412 -0.619 -3.151 1.00 97.50 141 GLU A C 1
ATOM 1156 O O . GLU A 1 141 ? 7.873 -0.889 -2.078 1.00 97.50 141 GLU A O 1
ATOM 1161 N N . GLU A 1 142 ? 9.018 0.551 -3.362 1.00 97.69 142 GLU A N 1
ATOM 1162 C CA . GLU A 1 142 ? 9.113 1.610 -2.349 1.00 97.69 142 GLU A CA 1
ATOM 1163 C C . GLU A 1 142 ? 7.719 2.082 -1.897 1.00 97.69 142 GLU A C 1
ATOM 1165 O O . GLU A 1 142 ? 7.443 2.180 -0.699 1.00 97.69 142 GLU A O 1
ATOM 1170 N N . GLU A 1 143 ? 6.786 2.288 -2.829 1.00 97.81 143 GLU A N 1
ATOM 1171 C CA . GLU A 1 143 ? 5.394 2.610 -2.501 1.00 97.81 143 GLU A CA 1
ATOM 1172 C C . GLU A 1 143 ? 4.691 1.494 -1.716 1.00 97.81 143 GLU A C 1
ATOM 1174 O O . GLU A 1 143 ? 3.863 1.777 -0.844 1.00 97.81 143 GLU A O 1
ATOM 1179 N N . ALA A 1 144 ? 4.978 0.227 -2.023 1.00 97.62 144 ALA A N 1
ATOM 1180 C CA . ALA A 1 144 ? 4.419 -0.907 -1.295 1.00 97.62 144 ALA A CA 1
ATOM 1181 C C . ALA A 1 144 ? 4.953 -0.968 0.143 1.00 97.62 144 ALA A C 1
ATOM 1183 O O . ALA A 1 144 ? 4.167 -1.206 1.064 1.00 97.62 144 ALA A O 1
ATOM 1184 N N . VAL A 1 145 ? 6.245 -0.689 0.348 1.00 97.44 145 VAL A N 1
ATOM 1185 C CA . VAL A 1 145 ? 6.857 -0.577 1.682 1.00 97.44 145 VAL A CA 1
ATOM 1186 C C . VAL A 1 145 ? 6.185 0.536 2.486 1.00 97.44 145 VAL A C 1
ATOM 1188 O O . VAL A 1 145 ? 5.693 0.274 3.583 1.00 97.44 145 VAL A O 1
ATOM 1191 N N . MET A 1 146 ? 6.033 1.733 1.910 1.00 95.88 146 MET A N 1
ATOM 1192 C CA . MET A 1 146 ? 5.360 2.859 2.576 1.00 95.88 146 MET A CA 1
ATOM 1193 C C . MET A 1 146 ? 3.902 2.537 2.950 1.00 95.88 146 MET A C 1
ATOM 1195 O O . MET A 1 146 ? 3.430 2.887 4.035 1.00 95.88 146 MET A O 1
ATOM 1199 N N . ARG A 1 147 ? 3.163 1.836 2.075 1.00 97.56 147 ARG A N 1
ATOM 1200 C CA . ARG A 1 147 ? 1.798 1.370 2.389 1.00 97.56 147 ARG A CA 1
ATOM 1201 C C . ARG A 1 147 ? 1.795 0.376 3.549 1.00 97.56 147 ARG A C 1
ATOM 1203 O O . ARG A 1 147 ? 0.898 0.433 4.388 1.00 97.56 147 ARG A O 1
ATOM 1210 N N . MET A 1 148 ? 2.773 -0.524 3.602 1.00 94.50 148 MET A N 1
ATOM 1211 C CA . MET A 1 148 ? 2.880 -1.532 4.653 1.00 94.50 148 MET A CA 1
ATOM 1212 C C . MET A 1 148 ? 3.201 -0.904 6.015 1.00 94.50 148 MET A C 1
ATOM 1214 O O . MET A 1 148 ? 2.555 -1.244 7.004 1.00 94.50 148 MET A O 1
ATOM 1218 N N . GLU A 1 149 ? 4.116 0.067 6.066 1.00 95.62 149 GLU A N 1
ATOM 1219 C CA . GLU A 1 149 ? 4.427 0.828 7.285 1.00 95.62 149 GLU A CA 1
ATOM 1220 C C . GLU A 1 149 ? 3.191 1.544 7.850 1.00 95.62 149 GLU A C 1
ATOM 1222 O O . GLU A 1 149 ? 2.920 1.463 9.049 1.00 95.62 149 GLU A O 1
ATOM 1227 N N . SER A 1 150 ? 2.369 2.153 6.987 1.00 97.75 150 SER A N 1
ATOM 1228 C CA . SER A 1 150 ? 1.109 2.778 7.412 1.00 97.75 150 SER A CA 1
ATOM 1229 C C . SER A 1 150 ? 0.131 1.774 8.037 1.00 97.75 150 SER A C 1
ATOM 1231 O O . SER A 1 150 ? -0.527 2.076 9.036 1.00 97.75 150 SER A O 1
ATOM 1233 N N . VAL A 1 151 ? 0.046 0.555 7.491 1.00 97.00 151 VAL A N 1
ATOM 1234 C CA . VAL A 1 151 ? -0.783 -0.516 8.069 1.00 97.00 151 VAL A CA 1
ATOM 1235 C C . VAL A 1 151 ? -0.265 -0.922 9.451 1.00 97.00 151 VAL A C 1
ATOM 1237 O O . VAL A 1 151 ? -1.072 -1.110 10.365 1.00 97.00 151 VAL A O 1
ATOM 1240 N N . PHE A 1 152 ? 1.055 -1.013 9.640 1.00 93.38 152 PHE A N 1
ATOM 1241 C CA . PHE A 1 152 ? 1.643 -1.314 10.948 1.00 93.38 152 PHE A CA 1
ATOM 1242 C C . PHE A 1 152 ? 1.354 -0.227 11.986 1.00 93.38 152 PHE A C 1
ATOM 1244 O O . PHE A 1 152 ? 0.989 -0.554 13.115 1.00 93.38 152 PHE A O 1
ATOM 1251 N N . GLU A 1 153 ? 1.431 1.051 11.612 1.00 96.88 153 GLU A N 1
ATOM 1252 C CA . GLU A 1 153 ? 1.091 2.162 12.508 1.00 96.88 153 GLU A CA 1
ATOM 1253 C C . GLU A 1 153 ? -0.387 2.113 12.936 1.00 96.88 153 GLU A C 1
ATOM 1255 O O . GLU A 1 153 ? -0.717 2.214 14.123 1.00 96.88 153 GLU A O 1
ATOM 1260 N N . GLN A 1 154 ? -1.292 1.860 11.985 1.00 96.38 154 GLN A N 1
ATOM 1261 C CA . GLN A 1 154 ? -2.717 1.680 12.278 1.00 96.38 154 GLN A CA 1
ATOM 1262 C C . GLN A 1 154 ? -2.974 0.470 13.186 1.00 96.38 154 GLN A C 1
ATOM 1264 O O . GLN A 1 154 ? -3.827 0.539 14.081 1.00 96.38 154 GLN A O 1
ATOM 1269 N N . HIS A 1 155 ? -2.243 -0.628 12.977 1.00 97.12 155 HIS A N 1
ATOM 1270 C CA . HIS A 1 155 ? -2.326 -1.818 13.816 1.00 97.12 155 HIS A CA 1
ATOM 1271 C C . HIS A 1 155 ? -1.842 -1.533 15.243 1.00 97.12 155 HIS A C 1
ATOM 1273 O O . HIS A 1 155 ? -2.551 -1.867 16.194 1.00 97.12 155 HIS A O 1
ATOM 1279 N N . GLY A 1 156 ? -0.711 -0.837 15.403 1.00 97.38 156 GLY A N 1
ATOM 1280 C CA . GLY A 1 156 ? -0.202 -0.401 16.707 1.00 97.38 156 GLY A CA 1
ATOM 1281 C C . GLY A 1 156 ? -1.234 0.424 17.480 1.00 97.38 156 GLY A C 1
ATOM 1282 O O . GLY A 1 156 ? -1.592 0.086 18.609 1.00 97.38 156 GLY A O 1
ATOM 1283 N N . ALA A 1 157 ? -1.837 1.423 16.828 1.00 97.81 157 ALA A N 1
ATOM 1284 C CA . ALA A 1 157 ? -2.892 2.234 17.436 1.00 97.81 157 ALA A CA 1
ATOM 1285 C C . ALA A 1 157 ? -4.142 1.416 17.824 1.00 97.81 157 ALA A C 1
ATOM 1287 O O . ALA A 1 157 ? -4.816 1.723 18.813 1.00 97.81 157 ALA A O 1
ATOM 1288 N N . LEU A 1 158 ? -4.496 0.379 17.056 1.00 98.00 158 LEU A N 1
ATOM 1289 C CA . LEU A 1 158 ? -5.600 -0.519 17.400 1.00 98.00 158 LEU A CA 1
ATOM 1290 C C . LEU A 1 158 ? -5.275 -1.364 18.637 1.00 98.00 158 LEU A C 1
ATOM 1292 O O . LEU A 1 158 ? -6.124 -1.466 19.525 1.00 98.00 158 LEU A O 1
ATOM 1296 N N . VAL A 1 159 ? -4.066 -1.922 18.712 1.00 97.94 159 VAL A N 1
ATOM 1297 C CA . VAL A 1 159 ? -3.593 -2.700 19.866 1.00 97.94 159 VAL A CA 1
ATOM 1298 C C . VAL A 1 159 ? -3.635 -1.850 21.138 1.00 97.94 159 VAL A C 1
ATOM 1300 O O . VAL A 1 159 ? -4.198 -2.291 22.143 1.00 97.94 159 VAL A O 1
ATOM 1303 N N . ASP A 1 160 ? -3.173 -0.599 21.083 1.00 98.25 160 ASP A N 1
ATOM 1304 C CA . ASP A 1 160 ? -3.231 0.329 22.219 1.00 98.25 160 ASP A CA 1
ATOM 1305 C C . ASP A 1 160 ? -4.667 0.638 22.662 1.00 98.25 160 ASP A C 1
ATOM 1307 O O . ASP A 1 160 ? -4.970 0.676 23.860 1.00 98.25 160 ASP A O 1
ATOM 1311 N N . ARG A 1 161 ? -5.594 0.818 21.710 1.00 98.06 161 ARG A N 1
ATOM 1312 C CA . ARG A 1 161 ? -7.020 1.011 22.025 1.00 98.06 161 ARG A CA 1
ATOM 1313 C C . ARG A 1 161 ? -7.616 -0.209 22.719 1.00 98.06 161 ARG A C 1
ATOM 1315 O O . ARG A 1 161 ? -8.343 -0.043 23.699 1.00 98.06 161 ARG A O 1
ATOM 1322 N N . VAL A 1 162 ? -7.312 -1.412 22.233 1.00 98.25 162 VAL A N 1
ATOM 1323 C CA . VAL A 1 162 ? -7.781 -2.669 22.836 1.00 98.25 162 VAL A CA 1
ATOM 1324 C C . VAL A 1 162 ? -7.205 -2.834 24.242 1.00 98.25 162 VAL A C 1
ATOM 1326 O O . VAL A 1 162 ? -7.958 -3.129 25.172 1.00 98.25 162 VAL A O 1
ATOM 1329 N N . LYS A 1 163 ? -5.908 -2.562 24.432 1.00 98.31 163 LYS A N 1
ATOM 1330 C CA . LYS A 1 163 ? -5.248 -2.595 25.745 1.00 98.31 163 LYS A CA 1
ATOM 1331 C C . LYS A 1 163 ? -5.910 -1.625 26.728 1.00 98.31 163 LYS A C 1
ATOM 1333 O O . LYS A 1 163 ? -6.387 -2.045 27.778 1.00 98.31 163 LYS A O 1
ATOM 1338 N N . LYS A 1 164 ? -6.086 -0.360 26.333 1.00 98.31 164 LYS A N 1
ATOM 1339 C CA . LYS A 1 164 ? -6.769 0.662 27.143 1.00 98.31 164 LYS A CA 1
ATOM 1340 C C . LYS A 1 164 ? -8.214 0.284 27.485 1.00 98.31 164 LYS A C 1
ATOM 1342 O O . LYS A 1 164 ? -8.691 0.592 28.576 1.00 98.31 164 LYS A O 1
ATOM 1347 N N . ALA A 1 165 ? -8.938 -0.356 26.566 1.00 98.06 165 ALA A N 1
ATOM 1348 C CA . ALA A 1 165 ? -10.291 -0.843 26.828 1.00 98.06 165 ALA A CA 1
ATOM 1349 C C . ALA A 1 165 ? -10.295 -1.987 27.855 1.00 98.06 165 ALA A C 1
ATOM 1351 O O . ALA A 1 165 ? -11.109 -1.970 28.778 1.00 98.06 165 ALA A O 1
ATOM 1352 N N . LYS A 1 166 ? -9.356 -2.935 27.742 1.00 98.25 166 LYS A N 1
ATOM 1353 C CA . LYS A 1 166 ? -9.172 -4.024 28.712 1.00 98.25 166 LYS A CA 1
ATOM 1354 C C . LYS A 1 166 ? -8.862 -3.482 30.109 1.00 98.25 166 LYS A C 1
ATOM 1356 O O . LYS A 1 166 ? -9.488 -3.918 31.074 1.00 98.25 166 LYS A O 1
ATOM 1361 N N . ASP A 1 167 ? -7.983 -2.488 30.208 1.00 97.81 167 ASP A N 1
ATOM 1362 C CA . ASP A 1 167 ? -7.632 -1.850 31.482 1.00 97.81 167 ASP A CA 1
ATOM 1363 C C . ASP A 1 167 ? -8.839 -1.146 32.116 1.00 97.81 167 ASP A C 1
ATOM 1365 O O . ASP A 1 167 ? -9.085 -1.287 33.312 1.00 97.81 167 ASP A O 1
ATOM 1369 N N . ARG A 1 168 ? -9.674 -0.468 31.314 1.00 97.62 168 ARG A N 1
ATOM 1370 C CA . ARG A 1 168 ? -10.937 0.127 31.794 1.00 97.62 168 ARG A CA 1
ATOM 1371 C C . ARG A 1 168 ? -11.910 -0.918 32.338 1.00 97.62 168 ARG A C 1
ATOM 1373 O O . ARG A 1 168 ? -12.563 -0.665 33.346 1.00 97.62 168 ARG A O 1
ATOM 1380 N N . VAL A 1 169 ? -12.016 -2.079 31.689 1.00 97.56 169 VAL A N 1
ATOM 1381 C CA . VAL A 1 169 ? -12.852 -3.190 32.175 1.00 97.56 169 VAL A CA 1
ATOM 1382 C C . VAL A 1 169 ? -12.292 -3.760 33.479 1.00 97.56 169 VAL A C 1
ATOM 1384 O O . VAL A 1 169 ? -13.061 -4.010 34.409 1.00 97.56 169 VAL A O 1
ATOM 1387 N N . ARG A 1 170 ? -10.965 -3.931 33.578 1.00 97.12 170 ARG A N 1
ATOM 1388 C CA . ARG A 1 170 ? -10.295 -4.367 34.814 1.00 97.12 170 ARG A CA 1
ATOM 1389 C C . ARG A 1 170 ? -10.583 -3.395 35.959 1.00 97.12 170 ARG A C 1
ATOM 1391 O O . ARG A 1 170 ? -11.023 -3.840 37.016 1.00 97.12 170 ARG A O 1
ATOM 1398 N N . GLU A 1 171 ? -10.430 -2.094 35.728 1.00 97.00 171 GLU A N 1
ATOM 1399 C CA . GLU A 1 171 ? -10.691 -1.061 36.736 1.00 97.00 171 GLU A CA 1
ATOM 1400 C C . GLU A 1 171 ? -12.167 -1.025 37.157 1.00 97.00 171 GLU A C 1
ATOM 1402 O O . GLU A 1 171 ? -12.476 -1.009 38.346 1.00 97.00 171 GLU A O 1
ATOM 1407 N N . ALA A 1 172 ? -13.104 -1.124 36.208 1.00 94.81 172 ALA A N 1
ATOM 1408 C CA . ALA A 1 172 ? -14.535 -1.193 36.515 1.00 94.81 172 ALA A CA 1
ATOM 1409 C C . ALA A 1 172 ? -14.898 -2.428 37.362 1.00 94.81 172 ALA A C 1
ATOM 1411 O O . ALA A 1 172 ? -15.770 -2.361 38.236 1.00 94.81 172 ALA A O 1
ATOM 1412 N N . ARG A 1 173 ? -14.218 -3.561 37.139 1.00 93.38 173 ARG A N 1
ATOM 1413 C CA . ARG A 1 173 ? -14.383 -4.772 37.954 1.00 93.38 173 ARG A CA 1
ATOM 1414 C C . ARG A 1 173 ? -13.864 -4.564 39.378 1.00 93.38 173 ARG A C 1
ATOM 1416 O O . ARG A 1 173 ? -14.517 -5.013 40.320 1.00 93.38 173 ARG A O 1
ATOM 1423 N N . ILE A 1 174 ? -12.730 -3.880 39.542 1.00 92.31 174 ILE A N 1
ATOM 1424 C CA . ILE A 1 174 ? -12.166 -3.532 40.856 1.00 92.31 174 ILE A CA 1
ATOM 1425 C C . ILE A 1 174 ? -13.092 -2.557 41.597 1.00 92.31 174 ILE A C 1
ATOM 1427 O O . ILE A 1 174 ? -13.423 -2.805 42.755 1.00 92.31 174 ILE A O 1
ATOM 1431 N N . ASP A 1 175 ? -13.586 -1.506 40.936 1.00 90.38 175 ASP A N 1
ATOM 1432 C CA . ASP A 1 175 ? -14.544 -0.554 41.521 1.00 90.38 175 ASP A CA 1
ATOM 1433 C C . ASP A 1 175 ? -15.846 -1.250 41.952 1.00 90.38 175 ASP A C 1
ATOM 1435 O O . ASP A 1 175 ? -16.350 -1.027 43.052 1.00 90.38 175 ASP A O 1
ATOM 1439 N N . SER A 1 176 ? -16.347 -2.188 41.141 1.00 86.81 176 SER A N 1
ATOM 1440 C CA . SER A 1 176 ? -17.527 -2.992 41.491 1.00 86.81 176 SER A CA 1
ATOM 1441 C C . SER A 1 176 ? -17.302 -3.854 42.738 1.00 86.81 176 SER A C 1
ATOM 1443 O O . SER A 1 176 ? -18.203 -3.972 43.567 1.00 86.81 176 SER A O 1
ATOM 1445 N N . ARG A 1 177 ? -16.100 -4.427 42.908 1.00 87.44 177 ARG A N 1
ATOM 1446 C CA . ARG A 1 177 ? -15.728 -5.154 44.135 1.00 87.44 177 ARG A CA 1
ATOM 1447 C C . ARG A 1 177 ? -15.649 -4.212 45.339 1.00 87.44 177 ARG A C 1
ATOM 1449 O O . ARG A 1 177 ? -16.214 -4.528 46.380 1.00 87.44 177 ARG A O 1
ATOM 1456 N N . ARG A 1 178 ? -15.026 -3.035 45.188 1.00 86.31 178 ARG A N 1
ATOM 1457 C CA . ARG A 1 178 ? -14.885 -2.029 46.262 1.00 86.31 178 ARG A CA 1
ATOM 1458 C C . ARG A 1 178 ? -16.219 -1.464 46.742 1.00 86.31 178 ARG A C 1
ATOM 1460 O O . ARG A 1 178 ? -16.383 -1.214 47.931 1.00 86.31 178 ARG A O 1
ATOM 1467 N N . ARG A 1 179 ? -17.186 -1.267 45.841 1.00 80.81 179 ARG A N 1
ATOM 1468 C CA . ARG A 1 179 ? -18.534 -0.801 46.215 1.00 80.81 179 ARG A CA 1
ATOM 1469 C C . ARG A 1 179 ? -19.343 -1.859 46.970 1.00 80.81 179 ARG A C 1
ATOM 1471 O O . ARG A 1 179 ? -20.353 -1.508 47.584 1.00 80.81 179 ARG A O 1
ATOM 1478 N N . GLY A 1 180 ? -18.890 -3.116 46.947 1.00 69.75 180 GLY A N 1
ATOM 1479 C CA . GLY A 1 180 ? -19.608 -4.268 47.471 1.00 69.75 180 GLY A CA 1
ATOM 1480 C C . GLY A 1 180 ? -20.960 -4.472 46.775 1.00 69.75 180 GLY A C 1
ATOM 1481 O O . GLY A 1 180 ? -21.433 -3.615 46.019 1.00 69.75 180 GLY A O 1
ATOM 1482 N N . PRO A 1 181 ? -21.651 -5.595 47.025 1.00 68.56 181 PRO A N 1
ATOM 1483 C CA . PRO A 1 181 ? -23.081 -5.649 46.771 1.00 68.56 181 PRO A CA 1
ATOM 1484 C C . PRO A 1 181 ? -23.707 -4.482 47.535 1.00 68.56 181 PRO A C 1
ATOM 1486 O O . PRO A 1 181 ? -23.561 -4.388 48.756 1.00 68.56 181 PRO A O 1
ATOM 1489 N N . VAL A 1 182 ? -24.333 -3.554 46.802 1.00 56.50 182 VAL A N 1
ATOM 1490 C CA . VAL A 1 182 ? -25.001 -2.372 47.355 1.00 56.50 182 VAL A CA 1
ATOM 1491 C C . VAL A 1 182 ? -25.741 -2.818 48.608 1.00 56.50 182 VAL A C 1
ATOM 1493 O O . VAL A 1 182 ? -26.659 -3.635 48.504 1.00 56.50 182 VAL A O 1
ATOM 1496 N N . ARG A 1 183 ? -25.321 -2.312 49.781 1.00 56.81 183 ARG A N 1
ATOM 1497 C CA . ARG A 1 183 ? -25.915 -2.561 51.110 1.00 56.81 183 ARG A CA 1
ATOM 1498 C C . ARG A 1 183 ? -27.345 -1.988 51.189 1.00 56.81 183 ARG A C 1
ATOM 1500 O O . ARG A 1 183 ? -27.700 -1.240 52.093 1.00 56.81 183 ARG A O 1
ATOM 1507 N N . SER A 1 184 ? -28.187 -2.333 50.220 1.00 56.09 184 SER A N 1
ATOM 1508 C CA . SER A 1 184 ? -29.615 -2.039 50.118 1.00 56.09 184 SER A CA 1
ATOM 1509 C C . SER A 1 184 ? -30.435 -2.793 51.171 1.00 56.09 184 SER A C 1
ATOM 1511 O O . SER A 1 184 ? -31.630 -2.543 51.307 1.00 56.09 184 SER A O 1
ATOM 1513 N N . VAL A 1 185 ? -29.779 -3.652 51.958 1.00 60.56 185 VAL A N 1
ATOM 1514 C CA . VAL A 1 185 ? -30.370 -4.487 53.009 1.00 60.56 185 VAL A CA 1
ATOM 1515 C C . VAL A 1 185 ? -30.796 -3.674 54.244 1.00 60.56 185 VAL A C 1
ATOM 1517 O O . VAL A 1 185 ? -31.619 -4.137 55.025 1.00 60.56 185 VAL A O 1
ATOM 1520 N N . PHE A 1 186 ? -30.335 -2.428 54.421 1.00 75.94 186 PHE A N 1
ATOM 1521 C CA . PHE A 1 186 ? -30.663 -1.639 55.617 1.00 75.94 186 PHE A CA 1
ATOM 1522 C C . PHE A 1 186 ? -31.855 -0.678 55.445 1.00 75.94 186 PHE A C 1
ATOM 1524 O O . PHE A 1 186 ? -31.756 0.498 55.798 1.00 75.94 186 PHE A O 1
ATOM 1531 N N . LYS A 1 187 ? -32.996 -1.134 54.918 1.00 89.38 187 LYS A N 1
ATOM 1532 C CA . LYS A 1 187 ? -34.257 -0.363 54.948 1.00 89.38 187 LYS A CA 1
ATOM 1533 C C . LYS A 1 187 ? -35.426 -1.220 55.429 1.00 89.38 187 LYS A C 1
ATOM 1535 O O . LYS A 1 187 ? -35.519 -2.393 55.094 1.00 89.38 187 LYS A O 1
ATOM 1540 N N . CYS A 1 188 ? -36.339 -0.616 56.184 1.00 90.31 188 CYS A N 1
ATOM 1541 C CA . CYS A 1 188 ? -37.560 -1.280 56.639 1.00 90.31 188 CYS A CA 1
ATOM 1542 C C . CYS A 1 188 ? -38.524 -1.471 55.462 1.00 90.31 188 CYS A C 1
ATOM 1544 O O . CYS A 1 188 ? -38.895 -0.476 54.847 1.00 90.31 188 CYS A O 1
ATOM 1546 N N . GLN A 1 189 ? -38.980 -2.693 55.167 1.00 88.81 189 GLN A N 1
ATOM 1547 C CA . GLN A 1 189 ? -39.877 -2.930 54.017 1.00 88.81 189 GLN A CA 1
ATOM 1548 C C . GLN A 1 189 ? -41.328 -2.478 54.255 1.00 88.81 189 GLN A C 1
ATOM 1550 O O . GLN A 1 189 ? -42.127 -2.490 53.330 1.00 88.81 189 GLN A O 1
ATOM 1555 N N . ILE A 1 190 ? -41.670 -2.032 55.470 1.00 91.75 190 ILE A N 1
ATOM 1556 C CA . ILE A 1 190 ? -43.004 -1.493 55.787 1.00 91.75 190 ILE A CA 1
ATOM 1557 C C . ILE A 1 190 ? -43.073 0.003 55.469 1.00 91.75 190 ILE A C 1
ATOM 1559 O O . ILE A 1 190 ? -44.015 0.480 54.849 1.00 91.75 190 ILE A O 1
ATOM 1563 N N . CYS A 1 191 ? -42.072 0.774 55.911 1.00 93.50 191 CYS A N 1
ATOM 1564 C CA . CYS A 1 191 ? -42.058 2.233 55.731 1.00 93.50 191 CYS A CA 1
ATOM 1565 C C . CYS A 1 191 ? -41.041 2.728 54.696 1.00 93.50 191 CYS A C 1
ATOM 1567 O O . CYS A 1 191 ? -40.935 3.935 54.488 1.00 93.50 191 CYS A O 1
ATOM 1569 N N . PHE A 1 192 ? -40.261 1.820 54.103 1.00 91.38 192 PHE A N 1
ATOM 1570 C CA . PHE A 1 192 ? -39.203 2.059 53.112 1.00 91.38 192 PHE A CA 1
ATOM 1571 C C . PHE A 1 192 ? -38.094 3.035 53.535 1.00 91.38 192 PHE A C 1
ATOM 1573 O O . PHE A 1 192 ? -37.266 3.438 52.718 1.00 91.38 192 PHE A O 1
ATOM 1580 N N . LYS A 1 193 ? -38.023 3.393 54.822 1.00 91.94 193 LYS A N 1
ATOM 1581 C CA . LYS A 1 193 ? -36.971 4.253 55.376 1.00 91.94 193 LYS A CA 1
ATOM 1582 C C . LYS A 1 193 ? -35.738 3.429 55.759 1.00 91.94 193 LYS A C 1
ATOM 1584 O O . LYS A 1 193 ? -35.869 2.307 56.254 1.00 91.94 193 LYS A O 1
ATOM 1589 N N . LYS A 1 194 ? -34.546 4.002 55.549 1.00 90.12 194 LYS A N 1
ATOM 1590 C CA . LYS A 1 194 ? -33.264 3.401 55.953 1.00 90.12 194 LYS A CA 1
ATOM 1591 C C . LYS A 1 194 ? -33.211 3.221 57.471 1.00 90.12 194 LYS A C 1
ATOM 1593 O O . LYS A 1 194 ? -33.626 4.126 58.194 1.00 90.12 194 LYS A O 1
ATOM 1598 N N . TYR A 1 195 ? -32.718 2.077 57.937 1.00 88.75 195 TYR A N 1
ATOM 1599 C CA . TYR A 1 195 ? -32.445 1.882 59.356 1.00 88.75 195 TYR A CA 1
ATOM 1600 C C . TYR A 1 195 ? -31.361 2.857 59.808 1.00 88.75 195 TYR A C 1
ATOM 1602 O O . TYR A 1 195 ? -30.401 3.116 59.085 1.00 88.75 195 TYR A O 1
ATOM 1610 N N . ASP A 1 196 ? -31.537 3.392 61.005 1.00 86.12 196 ASP A N 1
ATOM 1611 C CA . ASP A 1 196 ? -30.632 4.345 61.629 1.00 86.12 196 ASP A CA 1
ATOM 1612 C C . ASP A 1 196 ? -30.502 3.903 63.087 1.00 86.12 196 ASP A C 1
ATOM 1614 O O . ASP A 1 196 ? -31.501 3.846 63.806 1.00 86.12 196 ASP A O 1
ATOM 1618 N N . PHE A 1 197 ? -29.300 3.476 63.478 1.00 82.56 197 PHE A N 1
ATOM 1619 C CA . PHE A 1 197 ? -29.049 2.924 64.811 1.00 82.56 197 PHE A CA 1
ATOM 1620 C C . PHE A 1 197 ? -29.029 4.006 65.895 1.00 82.56 197 PHE A C 1
ATOM 1622 O O . PHE A 1 197 ? -29.240 3.671 67.061 1.00 82.56 197 PHE A O 1
ATOM 1629 N N . ASP A 1 198 ? -28.843 5.271 65.506 1.00 86.25 198 ASP A N 1
ATOM 1630 C CA . ASP A 1 198 ? -28.788 6.416 66.416 1.00 86.25 198 ASP A CA 1
ATOM 1631 C C . ASP A 1 198 ? -30.195 6.956 66.714 1.00 86.25 198 ASP A C 1
ATOM 1633 O O . ASP A 1 198 ? -30.449 7.529 67.772 1.00 86.25 198 ASP A O 1
ATOM 1637 N N . LYS A 1 199 ? -31.154 6.740 65.802 1.00 87.75 199 LYS A N 1
ATOM 1638 C CA . LYS A 1 199 ? -32.560 7.121 65.995 1.00 87.75 199 LYS A CA 1
ATOM 1639 C C . LYS A 1 199 ? -33.377 5.949 66.528 1.00 87.75 199 LYS A C 1
ATOM 1641 O O . LYS A 1 199 ? -33.670 5.016 65.783 1.00 87.75 199 LYS A O 1
ATOM 1646 N N . GLU A 1 200 ? -33.890 6.061 67.753 1.00 85.75 200 GLU A N 1
ATOM 1647 C CA . GLU A 1 200 ? -34.722 5.023 68.394 1.00 85.75 200 GLU A CA 1
ATOM 1648 C C . GLU A 1 200 ? -35.843 4.494 67.483 1.00 85.75 200 GLU A C 1
ATOM 1650 O O . GLU A 1 200 ? -35.996 3.295 67.291 1.00 85.75 200 GLU A O 1
ATOM 1655 N N . ASN A 1 201 ? -36.571 5.386 66.808 1.00 90.44 201 ASN A N 1
ATOM 1656 C CA . ASN A 1 201 ? -37.685 5.023 65.923 1.00 90.44 201 ASN A CA 1
ATOM 1657 C C . ASN A 1 201 ? -37.278 4.274 64.639 1.00 90.44 201 ASN A C 1
ATOM 1659 O O . ASN A 1 201 ? -38.126 3.670 63.977 1.00 90.44 201 ASN A O 1
ATOM 1663 N N . MET A 1 202 ? -36.008 4.343 64.252 1.00 89.94 202 MET A N 1
ATOM 1664 C CA . MET A 1 202 ? -35.476 3.744 63.028 1.00 89.94 202 MET A CA 1
ATOM 1665 C C . MET A 1 202 ? -34.515 2.589 63.306 1.00 89.94 202 MET A C 1
ATOM 1667 O O . MET A 1 202 ? -33.992 2.003 62.356 1.00 89.94 202 MET A O 1
ATOM 1671 N N . LYS A 1 203 ? -34.340 2.212 64.575 1.00 89.75 203 LYS A N 1
ATOM 1672 C CA . LYS A 1 203 ? -33.538 1.062 64.969 1.00 89.75 203 LYS A CA 1
ATOM 1673 C C . LYS A 1 203 ? -34.187 -0.230 64.449 1.00 89.75 203 LYS A C 1
ATOM 1675 O O . LYS A 1 203 ? -35.404 -0.397 64.595 1.00 89.75 203 LYS A O 1
ATOM 1680 N N . PRO A 1 204 ? -33.427 -1.134 63.809 1.00 90.19 204 PRO A N 1
ATOM 1681 C CA . PRO A 1 204 ? -33.956 -2.422 63.387 1.00 90.19 204 PRO A CA 1
ATOM 1682 C C . PRO A 1 204 ? -34.260 -3.290 64.617 1.00 90.19 204 PRO A C 1
ATOM 1684 O O . PRO A 1 204 ? -33.457 -3.383 65.546 1.00 90.19 204 PRO A O 1
ATOM 1687 N N . LYS A 1 205 ? -35.428 -3.928 64.616 1.00 87.88 205 LYS A N 1
ATOM 1688 C CA . LYS A 1 205 ? -35.879 -4.917 65.596 1.00 87.88 205 LYS A CA 1
ATOM 1689 C C . LYS A 1 205 ? -36.148 -6.216 64.846 1.00 87.88 205 LYS A C 1
ATOM 1691 O O . LYS A 1 205 ? -36.820 -6.192 63.814 1.00 87.88 205 LYS A O 1
ATOM 1696 N N . CYS A 1 206 ? -35.595 -7.314 65.348 1.00 87.25 206 CYS A N 1
ATOM 1697 C CA . CYS A 1 206 ? -35.879 -8.643 64.828 1.00 87.25 206 CYS A CA 1
ATOM 1698 C C . CYS A 1 206 ? -37.095 -9.192 65.571 1.00 87.25 206 CYS A C 1
ATOM 1700 O O . CYS A 1 206 ? -37.155 -9.129 66.800 1.00 87.25 206 CYS A O 1
ATOM 1702 N N . LEU A 1 207 ? -38.061 -9.698 64.824 1.00 85.94 207 LEU A N 1
ATOM 1703 C CA . LEU A 1 207 ? -39.217 -10.393 65.359 1.00 85.94 207 LEU A CA 1
ATOM 1704 C C . LEU A 1 207 ? -38.771 -11.810 65.750 1.00 85.94 207 LEU A C 1
ATOM 1706 O O . LEU A 1 207 ? -38.375 -12.585 64.883 1.00 85.94 207 LEU A O 1
ATOM 1710 N N . THR A 1 208 ? -38.756 -12.120 67.049 1.00 78.88 208 THR A N 1
ATOM 1711 C CA . THR A 1 208 ? -38.032 -13.274 67.625 1.00 78.88 208 THR A CA 1
ATOM 1712 C C . THR A 1 208 ? -38.471 -14.630 67.092 1.00 78.88 208 THR A C 1
ATOM 1714 O O . THR A 1 208 ? -37.633 -15.519 66.984 1.00 78.88 208 THR A O 1
ATOM 1717 N N . ASN A 1 209 ? -39.747 -14.778 66.731 1.00 82.50 209 ASN A N 1
ATOM 1718 C CA . ASN A 1 209 ? -40.297 -16.061 66.290 1.00 82.50 209 ASN A CA 1
ATOM 1719 C C . ASN A 1 209 ? -39.966 -16.351 64.817 1.00 82.50 209 ASN A C 1
ATOM 1721 O O . ASN A 1 209 ? -39.579 -17.464 64.481 1.00 82.50 209 ASN A O 1
ATOM 1725 N N . CYS A 1 210 ? -40.008 -15.330 63.956 1.00 86.88 210 CYS A N 1
ATOM 1726 C CA . CYS A 1 210 ? -39.891 -15.508 62.508 1.00 86.88 210 CYS A CA 1
ATOM 1727 C C . CYS A 1 210 ? -38.601 -14.949 61.882 1.00 86.88 210 CYS A C 1
ATOM 1729 O O . CYS A 1 210 ? -38.391 -15.081 60.679 1.00 86.88 210 CYS A O 1
ATOM 1731 N N . GLY A 1 211 ? -37.770 -14.228 62.643 1.00 84.88 211 GLY A N 1
ATOM 1732 C CA . GLY A 1 211 ? -36.500 -13.661 62.168 1.00 84.88 211 GLY A CA 1
ATOM 1733 C C . GLY A 1 211 ? -36.615 -12.450 61.226 1.00 84.88 211 GLY A C 1
ATOM 1734 O O . GLY A 1 211 ? -35.605 -11.936 60.743 1.00 84.88 211 GLY A O 1
ATOM 1735 N N . HIS A 1 212 ? -37.828 -11.963 60.953 1.00 89.19 212 HIS A N 1
ATOM 1736 C CA . HIS A 1 212 ? -38.042 -10.806 60.082 1.00 89.19 212 HIS A CA 1
ATOM 1737 C C . HIS A 1 212 ? -37.640 -9.504 60.788 1.00 89.19 212 HIS A C 1
ATOM 1739 O O . HIS A 1 212 ? -37.888 -9.321 61.979 1.00 89.19 212 HIS A O 1
ATOM 1745 N N . ILE A 1 213 ? -37.043 -8.569 60.042 1.00 88.94 213 ILE A N 1
ATOM 1746 C CA . ILE A 1 213 ? -36.540 -7.303 60.590 1.00 88.94 213 ILE A CA 1
ATOM 1747 C C . ILE A 1 213 ? -37.475 -6.148 60.206 1.00 88.94 213 ILE A C 1
ATOM 1749 O O . ILE A 1 213 ? -37.764 -5.904 59.034 1.00 88.94 213 ILE A O 1
ATOM 1753 N N . CYS A 1 214 ? -37.899 -5.369 61.198 1.00 91.25 214 CYS A N 1
ATOM 1754 C CA . CYS A 1 214 ? -38.733 -4.171 61.047 1.00 91.25 214 CYS A CA 1
ATOM 1755 C C . CYS A 1 214 ? -38.099 -2.993 61.792 1.00 91.25 214 CYS A C 1
ATOM 1757 O O . CYS A 1 214 ? -37.257 -3.193 62.659 1.00 91.25 214 CYS A O 1
ATOM 1759 N N . CYS A 1 215 ? -38.457 -1.744 61.470 1.00 93.12 215 CYS A N 1
ATOM 1760 C CA . CYS A 1 215 ? -38.002 -0.625 62.305 1.00 93.12 215 CYS A CA 1
ATOM 1761 C C . CYS A 1 215 ? -38.880 -0.511 63.548 1.00 93.12 215 CYS A C 1
ATOM 1763 O O . CYS A 1 215 ? -40.078 -0.799 63.489 1.00 93.12 215 CYS A O 1
ATOM 1765 N N . GLU A 1 216 ? -38.302 -0.039 64.648 1.00 92.19 216 GLU A N 1
ATOM 1766 C CA . GLU A 1 216 ? -38.999 0.102 65.925 1.00 92.19 216 GLU A CA 1
ATOM 1767 C C . GLU A 1 216 ? -40.306 0.900 65.804 1.00 92.19 216 GLU A C 1
ATOM 1769 O O . GLU A 1 216 ? -41.323 0.510 66.370 1.00 92.19 216 GLU A O 1
ATOM 1774 N N . LYS A 1 217 ? -40.331 1.960 64.985 1.00 94.19 217 LYS A N 1
ATOM 1775 C CA . LYS A 1 217 ? -41.556 2.727 64.718 1.00 94.19 217 LYS A CA 1
ATOM 1776 C C . LYS A 1 217 ? -42.665 1.894 64.078 1.00 94.19 217 LYS A C 1
ATOM 1778 O O . LYS A 1 217 ? -43.832 2.144 64.355 1.00 94.19 217 LYS A O 1
ATOM 1783 N N . CYS A 1 218 ? -42.327 0.970 63.180 1.00 93.75 218 CYS A N 1
ATOM 1784 C CA . CYS A 1 218 ? -43.331 0.098 62.573 1.00 93.75 218 CYS A CA 1
ATOM 1785 C C . CYS A 1 218 ? -43.793 -0.963 63.568 1.00 93.75 218 CYS A C 1
ATOM 1787 O O . CYS A 1 218 ? -44.990 -1.185 63.661 1.00 93.75 218 CYS A O 1
ATOM 1789 N N . VAL A 1 219 ? -42.880 -1.535 64.362 1.00 90.94 219 VAL A N 1
ATOM 1790 C CA . VAL A 1 219 ? -43.238 -2.489 65.425 1.00 90.94 219 VAL A CA 1
ATOM 1791 C C . VAL A 1 219 ? -44.214 -1.851 66.415 1.00 90.94 219 VAL A C 1
ATOM 1793 O O . VAL A 1 219 ? -45.305 -2.374 66.590 1.00 90.94 219 VAL A O 1
ATOM 1796 N N . LYS A 1 220 ? -43.904 -0.655 66.937 1.00 89.06 220 LYS A N 1
ATOM 1797 C CA . LYS A 1 220 ? -44.778 0.087 67.868 1.00 89.06 220 LYS A CA 1
ATOM 1798 C C . LYS A 1 220 ? -46.175 0.380 67.314 1.00 89.06 220 LYS A C 1
ATOM 1800 O O . LYS A 1 220 ? -47.112 0.519 68.083 1.00 89.06 220 LYS A O 1
ATOM 1805 N N . LYS A 1 221 ? -46.315 0.526 65.992 1.00 89.50 221 LYS A N 1
ATOM 1806 C CA . LYS A 1 221 ? -47.618 0.745 65.342 1.00 89.50 221 LYS A CA 1
ATOM 1807 C C . LYS A 1 221 ? -48.439 -0.534 65.191 1.00 89.50 221 LYS A C 1
ATOM 1809 O O . LYS A 1 221 ? -49.647 -0.433 65.029 1.00 89.50 221 LYS A O 1
ATOM 1814 N N . MET A 1 222 ? -47.778 -1.688 65.160 1.00 86.81 222 MET A N 1
ATOM 1815 C CA . MET A 1 222 ? -48.414 -2.997 65.008 1.00 86.81 222 MET A CA 1
ATOM 1816 C C . MET A 1 222 ? -48.734 -3.635 66.362 1.00 86.81 222 MET A C 1
ATOM 1818 O O . MET A 1 222 ? -49.576 -4.519 66.416 1.00 86.81 222 MET A O 1
ATOM 1822 N N . THR A 1 223 ? -48.098 -3.184 67.448 1.00 82.56 223 THR A N 1
ATOM 1823 C CA . THR A 1 223 ? -48.425 -3.619 68.808 1.00 82.56 223 THR A CA 1
ATOM 1824 C C . THR A 1 223 ? -49.809 -3.110 69.206 1.00 82.56 223 THR A C 1
ATOM 1826 O O . THR A 1 223 ? -49.997 -1.915 69.440 1.00 82.56 223 THR A O 1
ATOM 1829 N N . VAL A 1 224 ? -50.775 -4.020 69.297 1.00 72.56 224 VAL A N 1
ATOM 1830 C CA . VAL A 1 224 ? -52.124 -3.753 69.803 1.00 72.56 224 VAL A CA 1
ATOM 1831 C C . VAL A 1 224 ? -52.364 -4.752 70.929 1.00 72.56 224 VAL A C 1
ATOM 1833 O O . VAL A 1 224 ? -52.431 -5.945 70.674 1.00 72.56 224 VAL A O 1
ATOM 1836 N N . VAL A 1 225 ? -52.470 -4.269 72.173 1.00 71.12 225 VAL A N 1
ATOM 1837 C CA . VAL A 1 225 ? -52.698 -5.119 73.363 1.00 71.12 225 VAL A CA 1
ATOM 1838 C C . VAL A 1 225 ? -51.585 -6.171 73.546 1.00 71.12 225 VAL A C 1
ATOM 1840 O O . VAL A 1 225 ? -51.843 -7.364 73.632 1.00 71.12 225 VAL A O 1
ATOM 1843 N N . ASP A 1 226 ? -50.328 -5.713 73.558 1.00 70.44 226 ASP A N 1
ATOM 1844 C CA . ASP A 1 226 ? -49.104 -6.492 73.842 1.00 70.44 226 ASP A CA 1
ATOM 1845 C C . ASP A 1 226 ? -48.752 -7.655 72.895 1.00 70.44 226 ASP A C 1
ATOM 1847 O O . ASP A 1 226 ? -47.664 -8.214 73.008 1.00 70.44 226 ASP A O 1
ATOM 1851 N N . VAL A 1 227 ? -49.581 -7.944 71.890 1.00 76.94 227 VAL A N 1
ATOM 1852 C CA . VAL A 1 227 ? -49.278 -8.917 70.831 1.00 76.94 227 VAL A CA 1
ATOM 1853 C C . VAL A 1 227 ? -48.826 -8.182 69.567 1.00 76.94 227 VAL A C 1
ATOM 1855 O O . VAL A 1 227 ? -49.412 -7.172 69.161 1.00 76.94 227 VAL A O 1
ATOM 1858 N N . VAL A 1 228 ? -47.750 -8.666 68.938 1.00 82.12 228 VAL A N 1
ATOM 1859 C CA . VAL A 1 228 ? -47.289 -8.184 67.627 1.00 82.12 228 VAL A CA 1
ATOM 1860 C C . VAL A 1 228 ? -47.397 -9.316 66.619 1.00 82.12 228 VAL A C 1
ATOM 1862 O O . VAL A 1 228 ? -46.739 -10.338 66.765 1.00 82.12 228 VAL A O 1
ATOM 1865 N N . GLU A 1 229 ? -48.170 -9.106 65.560 1.00 86.88 229 GLU A N 1
ATOM 1866 C CA . GLU A 1 229 ? -48.207 -10.012 64.414 1.00 86.88 229 GLU A CA 1
ATOM 1867 C C . GLU A 1 229 ? -47.165 -9.578 63.372 1.00 86.88 229 GLU A C 1
ATOM 1869 O O . GLU A 1 229 ? -47.055 -8.399 63.010 1.00 86.88 229 GLU A O 1
ATOM 1874 N N . CYS A 1 230 ? -46.368 -10.525 62.877 1.00 87.88 230 CYS A N 1
ATOM 1875 C CA . CYS A 1 230 ? -45.420 -10.239 61.808 1.00 87.88 230 CYS A CA 1
ATOM 1876 C C . CYS A 1 230 ? -46.151 -9.918 60.489 1.00 87.88 230 CYS A C 1
ATOM 1878 O O . CYS A 1 230 ? -46.866 -10.772 59.968 1.00 87.88 230 CYS A O 1
ATOM 1880 N N . PRO A 1 231 ? -45.893 -8.772 59.833 1.00 88.88 231 PRO A N 1
ATOM 1881 C CA . PRO A 1 231 ? -46.577 -8.425 58.585 1.00 88.88 231 PRO A CA 1
ATOM 1882 C C . PRO A 1 231 ? -46.167 -9.290 57.382 1.00 88.88 231 PRO A C 1
ATOM 1884 O O . PRO A 1 231 ? -46.810 -9.211 56.337 1.00 88.88 231 PRO A O 1
ATOM 1887 N N . TYR A 1 232 ? -45.099 -10.088 57.498 1.00 87.94 232 TYR A N 1
ATOM 1888 C CA . TYR A 1 232 ? -44.607 -10.940 56.410 1.00 87.94 232 TYR A CA 1
ATOM 1889 C C . TYR A 1 232 ? -45.096 -12.387 56.520 1.00 87.94 232 TYR A C 1
ATOM 1891 O O . TYR A 1 232 ? -45.481 -12.964 55.508 1.00 87.94 232 TYR A O 1
ATOM 1899 N N . CYS A 1 233 ? -45.089 -12.971 57.724 1.00 89.44 233 CYS A N 1
ATOM 1900 C CA . CYS A 1 233 ? -45.449 -14.380 57.943 1.00 89.44 233 CYS A CA 1
ATOM 1901 C C . CYS A 1 233 ? -46.674 -14.594 58.837 1.00 89.44 233 CYS A C 1
ATOM 1903 O O . CYS A 1 233 ? -47.113 -15.731 58.957 1.00 89.44 233 CYS A O 1
ATOM 1905 N N . ARG A 1 234 ? -47.242 -13.530 59.423 1.00 88.06 234 ARG A N 1
ATOM 1906 C CA . ARG A 1 234 ? -48.444 -13.577 60.274 1.00 88.06 234 ARG A CA 1
ATOM 1907 C C . ARG A 1 234 ? -48.318 -14.423 61.543 1.00 88.06 234 ARG A C 1
ATOM 1909 O O . ARG A 1 234 ? -49.312 -14.828 62.128 1.00 88.06 234 ARG A O 1
ATOM 1916 N N . GLU A 1 235 ? -47.090 -14.687 61.977 1.00 85.75 235 GLU A N 1
ATOM 1917 C CA . GLU A 1 235 ? -46.836 -15.318 63.271 1.00 85.75 235 GLU A CA 1
ATOM 1918 C C . GLU A 1 235 ? -46.951 -14.283 64.394 1.00 85.75 235 GLU A C 1
ATOM 1920 O O . GLU A 1 235 ? -46.429 -13.166 64.279 1.00 85.75 235 GLU A O 1
ATOM 1925 N N . GLU A 1 236 ? -47.628 -14.672 65.473 1.00 82.44 236 GLU A N 1
ATOM 1926 C CA . GLU A 1 236 ? -47.730 -13.899 66.709 1.00 82.44 236 GLU A CA 1
ATOM 1927 C C . GLU A 1 236 ? -46.407 -13.941 67.476 1.00 82.44 236 GLU A C 1
ATOM 1929 O O . GLU A 1 236 ? -45.691 -14.948 67.489 1.00 82.44 236 GLU A O 1
ATOM 1934 N N . ILE A 1 237 ? -46.051 -12.810 68.081 1.00 78.00 237 ILE A N 1
ATOM 1935 C CA . ILE A 1 237 ? -44.779 -12.609 68.769 1.00 78.00 237 ILE A CA 1
ATOM 1936 C C . ILE A 1 237 ? -45.056 -12.053 70.159 1.00 78.00 237 ILE A C 1
ATOM 1938 O O . ILE A 1 237 ? -45.585 -10.949 70.292 1.00 78.00 237 ILE A O 1
ATOM 1942 N N . ASP A 1 238 ? -44.600 -12.789 71.171 1.00 66.06 238 ASP A N 1
ATOM 1943 C CA . ASP A 1 238 ? -44.837 -12.464 72.579 1.00 66.06 238 ASP A CA 1
ATOM 1944 C C . ASP A 1 238 ? -43.931 -11.337 73.113 1.00 66.06 238 ASP A C 1
ATOM 1946 O O . ASP A 1 238 ? -44.251 -10.719 74.125 1.00 66.06 238 ASP A O 1
ATOM 1950 N N . CYS A 1 239 ? -42.799 -11.020 72.459 1.00 60.44 239 CYS A N 1
ATOM 1951 C CA . CYS A 1 239 ? -41.996 -9.829 72.785 1.00 60.44 239 CYS A CA 1
ATOM 1952 C C . CYS A 1 239 ? -40.891 -9.528 71.740 1.00 60.44 239 CYS A C 1
ATOM 1954 O O . CYS A 1 239 ? -40.026 -10.374 71.502 1.00 60.44 239 CYS A O 1
ATOM 1956 N N . PRO A 1 240 ? -40.818 -8.325 71.132 1.00 61.50 240 PRO A N 1
ATOM 1957 C CA . PRO A 1 240 ? -39.750 -7.986 70.187 1.00 61.50 240 PRO A CA 1
ATOM 1958 C C . PRO A 1 240 ? -38.428 -7.611 70.891 1.00 61.50 240 PRO A C 1
ATOM 1960 O O . PRO A 1 240 ? -38.293 -6.535 71.478 1.00 61.50 240 PRO A O 1
ATOM 1963 N N . VAL A 1 241 ? -37.395 -8.450 70.762 1.00 61.00 241 VAL A N 1
ATOM 1964 C CA . VAL A 1 241 ? -36.051 -8.198 71.320 1.00 61.00 241 VAL A CA 1
ATOM 1965 C C . VAL A 1 241 ? -35.224 -7.305 70.379 1.00 61.00 241 VAL A C 1
ATOM 1967 O O . VAL A 1 241 ? -35.175 -7.513 69.164 1.00 61.00 241 VAL A O 1
ATOM 1970 N N . SER A 1 242 ? -34.524 -6.290 70.910 1.00 58.09 242 SER A N 1
ATOM 1971 C CA . SER A 1 242 ? -33.509 -5.583 70.110 1.00 58.09 242 SER A CA 1
ATOM 1972 C C . SER A 1 242 ? -32.239 -6.407 69.999 1.00 58.09 242 SER A C 1
ATOM 1974 O O . SER A 1 242 ? -31.470 -6.479 70.955 1.00 58.09 242 SER A O 1
ATOM 1976 N N . TYR A 1 243 ? -31.960 -6.932 68.812 1.00 56.38 243 TYR A N 1
ATOM 1977 C CA . TYR A 1 243 ? -30.629 -7.431 68.502 1.00 56.38 243 TYR A CA 1
ATOM 1978 C C . TYR A 1 243 ? -29.699 -6.246 68.232 1.00 56.38 243 TYR A C 1
ATOM 1980 O O . TYR A 1 243 ? -29.919 -5.453 67.315 1.00 56.38 243 TYR A O 1
ATOM 1988 N N . GLN A 1 244 ? -28.645 -6.115 69.034 1.00 49.59 244 GLN A N 1
ATOM 1989 C CA . GLN A 1 244 ? -27.476 -5.346 68.629 1.00 49.59 244 GLN A CA 1
ATOM 1990 C C . GLN A 1 244 ? -26.734 -6.194 67.590 1.00 49.59 244 GLN A C 1
ATOM 1992 O O . GLN A 1 244 ? -26.042 -7.146 67.946 1.00 49.59 244 GLN A O 1
ATOM 1997 N N . LEU A 1 245 ? -26.914 -5.888 66.303 1.00 49.81 245 LEU A N 1
ATOM 1998 C CA . LEU A 1 245 ? -26.068 -6.425 65.236 1.00 49.81 245 LEU A CA 1
ATOM 1999 C C . LEU A 1 245 ? -24.634 -5.956 65.510 1.00 49.81 245 LEU A C 1
ATOM 2001 O O . LEU A 1 245 ? -24.278 -4.816 65.206 1.00 49.81 245 LEU A O 1
ATOM 2005 N N . LYS A 1 246 ? -23.824 -6.809 66.145 1.00 46.00 246 LYS A N 1
ATOM 2006 C CA . LYS A 1 246 ? -22.383 -6.585 66.260 1.00 46.00 246 LYS A CA 1
ATOM 2007 C C . LYS A 1 246 ? -21.847 -6.528 64.834 1.00 46.00 246 LYS A C 1
ATOM 2009 O O . LYS A 1 246 ? -22.022 -7.483 64.083 1.00 46.00 246 LYS A O 1
ATOM 2014 N N . ARG A 1 247 ? -21.253 -5.394 64.449 1.00 44.44 247 ARG A N 1
ATOM 2015 C CA . ARG A 1 247 ? -20.476 -5.299 63.210 1.00 44.44 247 ARG A CA 1
ATOM 2016 C C . ARG A 1 247 ? -19.373 -6.347 63.328 1.00 44.44 247 ARG A C 1
ATOM 2018 O O . ARG A 1 247 ? -18.454 -6.155 64.117 1.00 44.44 247 ARG A O 1
ATOM 2025 N N . THR A 1 248 ? -19.508 -7.467 62.630 1.00 47.84 248 THR A N 1
ATOM 2026 C CA . THR A 1 248 ? -18.372 -8.345 62.366 1.00 47.84 248 THR A CA 1
ATOM 2027 C C . THR A 1 248 ? -17.400 -7.488 61.574 1.00 47.84 248 THR A C 1
ATOM 2029 O O . THR A 1 248 ? -17.747 -7.008 60.496 1.00 47.84 248 THR A O 1
ATOM 2032 N N . GLY A 1 249 ? -16.279 -7.145 62.206 1.00 46.94 249 GLY A N 1
ATOM 2033 C CA . GLY A 1 249 ? -15.210 -6.404 61.564 1.00 46.94 249 GLY A CA 1
ATOM 2034 C C . GLY A 1 249 ? -14.756 -7.191 60.350 1.00 46.94 249 GLY A C 1
ATOM 2035 O O . GLY A 1 249 ? -14.457 -8.376 60.461 1.00 46.94 249 GLY A O 1
ATOM 2036 N N . ASP A 1 250 ? -14.788 -6.521 59.207 1.00 47.09 250 ASP A N 1
ATOM 2037 C CA . ASP A 1 250 ? -14.164 -6.953 57.971 1.00 47.09 250 ASP A CA 1
ATOM 2038 C C . ASP A 1 250 ? -12.633 -6.975 58.222 1.00 47.09 250 ASP A C 1
ATOM 2040 O O . ASP A 1 250 ? -11.950 -5.975 58.007 1.00 47.09 250 ASP A O 1
ATOM 2044 N N . GLU A 1 251 ? -12.106 -8.071 58.780 1.00 54.03 251 GLU A N 1
ATOM 2045 C CA . GLU A 1 251 ? -10.669 -8.384 58.871 1.00 54.03 251 GLU A CA 1
ATOM 2046 C C . GLU A 1 251 ? -10.291 -9.378 57.761 1.00 54.03 251 GLU A C 1
ATOM 2048 O O . GLU A 1 251 ? -9.797 -10.467 58.028 1.00 54.03 251 GLU A O 1
ATOM 2053 N N . ASP A 1 252 ? -10.526 -9.012 56.501 1.00 46.62 252 ASP A N 1
ATOM 2054 C CA . ASP A 1 252 ? -9.977 -9.751 55.359 1.00 46.62 252 ASP A CA 1
ATOM 2055 C C . ASP A 1 252 ? -8.691 -9.045 54.902 1.00 46.62 252 ASP A C 1
ATOM 2057 O O . ASP A 1 252 ? -8.689 -8.121 54.085 1.00 46.62 252 ASP A O 1
ATOM 2061 N N . SER A 1 253 ? -7.573 -9.443 55.514 1.00 52.78 253 SER A N 1
ATOM 2062 C CA . SER A 1 253 ? -6.217 -9.069 55.111 1.00 52.78 253 SER A CA 1
ATOM 2063 C C . SER A 1 253 ? -5.771 -9.910 53.908 1.00 52.78 253 SER A C 1
ATOM 2065 O O . SER A 1 253 ? -4.938 -10.810 54.041 1.00 52.78 253 SER A O 1
ATOM 2067 N N . ASP A 1 254 ? -6.316 -9.625 52.728 1.00 48.53 254 ASP A N 1
ATOM 2068 C CA . ASP A 1 254 ? -5.876 -10.262 51.484 1.00 48.53 254 ASP A CA 1
ATOM 2069 C C . ASP A 1 254 ? -4.538 -9.662 51.034 1.00 48.53 254 ASP A C 1
ATOM 2071 O O . ASP A 1 254 ? -4.454 -8.627 50.368 1.00 48.53 254 ASP A O 1
ATOM 2075 N N . THR A 1 255 ? -3.465 -10.332 51.448 1.00 54.91 255 THR A N 1
ATOM 2076 C CA . THR A 1 255 ? -2.088 -10.069 51.025 1.00 54.91 255 THR A CA 1
ATOM 2077 C C . THR A 1 255 ? -1.794 -10.953 49.812 1.00 54.91 255 THR A C 1
ATOM 2079 O O . THR A 1 255 ? -1.110 -11.965 49.922 1.00 54.91 255 THR A O 1
ATOM 2082 N N . GLU A 1 256 ? -2.355 -10.624 48.647 1.00 52.66 256 GLU A N 1
ATOM 2083 C CA . GLU A 1 256 ? -2.007 -11.312 47.397 1.00 52.66 256 GLU A CA 1
ATOM 2084 C C . GLU A 1 256 ? -0.734 -10.685 46.807 1.00 52.66 256 GLU A C 1
ATOM 2086 O O . GLU A 1 256 ? -0.747 -9.637 46.162 1.00 52.66 256 GLU A O 1
ATOM 2091 N N . SER A 1 257 ? 0.402 -11.328 47.080 1.00 57.22 257 SER A N 1
ATOM 2092 C CA . SER A 1 257 ? 1.680 -11.089 46.415 1.00 57.22 257 SER A CA 1
ATOM 2093 C C . SER A 1 257 ? 1.677 -11.755 45.034 1.00 57.22 257 SER A C 1
ATOM 2095 O O . SER A 1 257 ? 2.010 -12.935 44.915 1.00 57.22 257 SER A O 1
ATOM 2097 N N . GLU A 1 258 ? 1.324 -11.017 43.982 1.00 56.66 258 GLU A N 1
ATOM 2098 C CA . GLU A 1 258 ? 1.598 -11.437 42.602 1.00 56.66 258 GLU A CA 1
ATOM 2099 C C . GLU A 1 258 ? 3.072 -11.146 42.278 1.00 56.66 258 GLU A C 1
ATOM 2101 O O . GLU A 1 258 ? 3.460 -10.037 41.913 1.00 56.66 258 GLU A O 1
ATOM 2106 N N . GLY A 1 259 ? 3.914 -12.161 42.477 1.00 57.12 259 GLY A N 1
ATOM 2107 C CA . GLY A 1 259 ? 5.238 -12.235 41.878 1.00 57.12 259 GLY A CA 1
ATOM 2108 C C . GLY A 1 259 ? 5.126 -12.803 40.468 1.00 57.12 259 GLY A C 1
ATOM 2109 O O . GLY A 1 259 ? 5.059 -14.017 40.304 1.00 57.12 259 GLY A O 1
ATOM 2110 N N . GLU A 1 260 ? 5.141 -11.940 39.457 1.00 56.81 260 GLU A N 1
ATOM 2111 C CA . GLU A 1 260 ? 5.401 -12.342 38.073 1.00 56.81 260 GLU A CA 1
ATOM 2112 C C . GLU A 1 260 ? 6.870 -12.045 37.746 1.00 56.81 260 GLU A C 1
ATOM 2114 O O . GLU A 1 260 ? 7.278 -10.911 37.497 1.00 56.81 260 GLU A O 1
ATOM 2119 N N . GLN A 1 261 ? 7.687 -13.099 37.809 1.00 54.88 261 GLN A N 1
ATOM 2120 C CA . GLN A 1 261 ? 8.975 -13.166 37.130 1.00 54.88 261 GLN A CA 1
ATOM 2121 C C . GLN A 1 261 ? 8.707 -13.419 35.643 1.00 54.88 261 GLN A C 1
ATOM 2123 O O . GLN A 1 261 ? 8.413 -14.547 35.253 1.00 54.88 261 GLN A O 1
ATOM 2128 N N . GLU A 1 262 ? 8.837 -12.396 34.802 1.00 57.97 262 GLU A N 1
ATOM 2129 C CA . GLU A 1 262 ? 9.021 -12.610 33.365 1.00 57.97 262 GLU A CA 1
ATOM 2130 C C . GLU A 1 262 ? 10.509 -12.863 33.103 1.00 57.97 262 GLU A C 1
ATOM 2132 O O . GLU A 1 262 ? 11.332 -11.949 33.023 1.00 57.97 262 GLU A O 1
ATOM 2137 N N . GLY A 1 263 ? 10.852 -14.150 33.054 1.00 57.34 263 GLY A N 1
ATOM 2138 C CA . GLY A 1 263 ? 12.131 -14.641 32.570 1.00 57.34 263 GLY A CA 1
ATOM 2139 C C . GLY A 1 263 ? 12.173 -14.712 31.042 1.00 57.34 263 GLY A C 1
ATOM 2140 O O . GLY A 1 263 ? 11.195 -15.085 30.404 1.00 57.34 263 GLY A O 1
ATOM 2141 N N . GLU A 1 264 ? 13.359 -14.388 30.522 1.00 54.25 264 GLU A N 1
ATOM 2142 C CA . GLU A 1 264 ? 14.045 -15.030 29.388 1.00 54.25 264 GLU A CA 1
ATOM 2143 C C . GLU A 1 264 ? 13.296 -15.015 28.037 1.00 54.25 264 GLU A C 1
ATOM 2145 O O . GLU A 1 264 ? 12.311 -15.695 27.799 1.00 54.25 264 GLU A O 1
ATOM 2150 N N . GLY A 1 265 ? 13.733 -14.226 27.058 1.00 57.84 265 GLY A N 1
ATOM 2151 C CA . GLY A 1 265 ? 15.009 -14.455 26.388 1.00 57.84 265 GLY A CA 1
ATOM 2152 C C . GLY A 1 265 ? 14.786 -15.329 25.154 1.00 57.84 265 GLY A C 1
ATOM 2153 O O . GLY A 1 265 ? 14.970 -16.538 25.208 1.00 57.84 265 GLY A O 1
ATOM 2154 N N . PHE A 1 266 ? 14.418 -14.721 24.023 1.00 59.16 266 PHE A N 1
ATOM 2155 C CA . PHE A 1 266 ? 14.407 -15.418 22.736 1.00 59.16 266 PHE A CA 1
ATOM 2156 C C . PHE A 1 266 ? 15.289 -14.676 21.731 1.00 59.16 266 PHE A C 1
ATOM 2158 O O . PHE A 1 266 ? 14.883 -13.707 21.095 1.00 59.16 266 PHE A O 1
ATOM 2165 N N . ASN A 1 267 ? 16.535 -15.140 21.636 1.00 61.94 267 ASN A N 1
ATOM 2166 C CA . ASN A 1 267 ? 17.458 -14.844 20.547 1.00 61.94 267 ASN A CA 1
ATOM 2167 C C . ASN A 1 267 ? 17.123 -15.755 19.356 1.00 61.94 267 ASN A C 1
ATOM 2169 O O . ASN A 1 267 ? 17.057 -16.974 19.502 1.00 61.94 267 ASN A O 1
ATOM 2173 N N . SER A 1 268 ? 16.994 -15.189 18.162 1.00 65.75 268 SER A N 1
ATOM 2174 C CA . SER A 1 268 ? 17.127 -15.894 16.876 1.00 65.75 268 SER A CA 1
ATOM 2175 C C . SER A 1 268 ? 17.722 -14.873 15.903 1.00 65.75 268 SER A C 1
ATOM 2177 O O . SER A 1 268 ? 17.138 -13.809 15.729 1.00 65.75 268 SER A O 1
ATOM 2179 N N . ARG A 1 269 ? 19.025 -14.952 15.609 1.00 61.59 269 ARG A N 1
ATOM 2180 C CA . ARG A 1 269 ? 19.639 -15.713 14.500 1.00 61.59 269 ARG A CA 1
ATOM 2181 C C . ARG A 1 269 ? 19.044 -1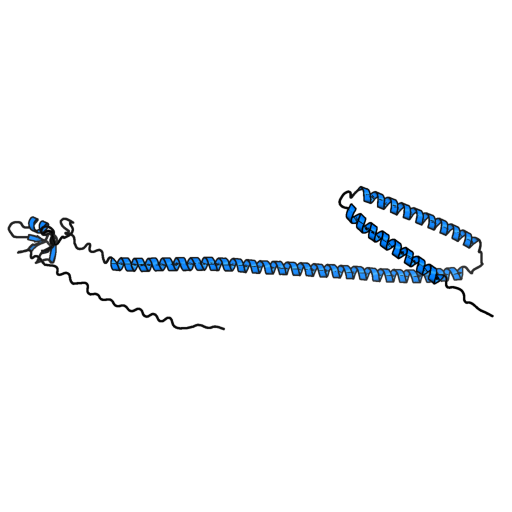5.383 13.141 1.00 61.59 269 ARG A C 1
ATOM 2183 O O . ARG A 1 269 ? 17.868 -15.735 12.931 1.00 61.59 269 ARG A O 1
#

Foldseek 3Di:
DDDDDDDDPPVVVVVVVVVVVVVVVVVVVVVVVVCVVVCPPDDPPVVVVVVVVVVVVVVVVVVVVVVVVVVVVVVVVVPPPPDPPVVVVVVVVVVVVVVVVVVVVVVVVVVVVVVVVVVVVVVVVVVVVVVVVVVVVVVVVVVVVVVVVVVVVVVVVVVVVVVVVVVVVVVVVVVDVVCPPPVCVQAFPVVRHGADCVDQQRHWWAQVPPRDIHGNVVQVVQDDPQWHADPPPRDIGNDTDRDPPDPPDPPPPPPDDPDDDPDDDDDDD

pLDDT: mean 77.87, std 17.42, range [34.94, 98.31]